Protein AF-A0A6J8EIK3-F1 (afdb_monomer_lite)

Foldseek 3Di:
DPPPQDPVNVVVVLVVVQLVQLVVQDADPPDDDDPVCLDPVNLVVRFRPSQLLVLLLVQPVVCVVVVHDPPPPDDPSSVVSSLVRQLVSCVSPVGDHSQQLVVLVVCCVVPVDLVVQVVCVVVSRHDHPVVNVVNVVRVVVVQVVCDDPPDHDDPPADDVVRVWADKDKDKDWDWDQDCDPVRPSIDTDMDMDIDTDHPPPDDPVPPPPPVPPPDPPD

Radius of gyration: 23.9 Å; chains: 1; bounding box: 69×40×71 Å

Sequence (218 aa):
MYNEQTDDQLLYSVASIIRRDIDKVRFFKEHYPTSTEVSFENSLQSMPDSLVKLLSWITDEKAFSTCTVPSNVKTERVRKSLALTECIVATSRSILTPFHLGLAIQVYHEFGSKRLIEILNAHGFCVTYTEFRRYLTSVANHEISRISGDRYIAGGIRPISEGGRLIQEGSDNIDINAETIDGKNTFHSLARAVFQTKSAGVYDYGSERIKELRDPWL

pLDDT: mean 82.41, std 16.55, range [31.89, 97.75]

Secondary structure (DSSP, 8-state):
------HHHHHHHHHHHHHHHHTT----SSSPPPTTTTSHHHHHHHS-HHHHHHHHHHH-HHHHHHT----STT-HHHHHHHHHHHHHHHHHHT---HHHHHHHHHHHHHH--HHHHHHHHHTTSS--HHHHHHHHHHHHHHHHHT-BTTB---TT---GGGT---EEEEEEEEEEE---TTS--EEEEEEEEEEEPPPTT---TT-GGGGG---TT-

Organism: Mytilus coruscus (NCBI:txid42192)

Structure (mmCIF, N/CA/C/O backbone):
data_AF-A0A6J8EIK3-F1
#
_entry.id   AF-A0A6J8EIK3-F1
#
loop_
_atom_site.group_PDB
_atom_site.id
_atom_site.type_symbol
_atom_site.label_atom_id
_atom_site.label_alt_id
_atom_site.label_comp_id
_atom_site.label_asym_id
_atom_site.label_entity_id
_atom_site.label_seq_id
_atom_site.pdbx_PDB_ins_code
_atom_site.Cartn_x
_atom_site.Cartn_y
_atom_site.Cartn_z
_atom_site.occupancy
_atom_site.B_iso_or_equiv
_atom_site.auth_seq_id
_atom_site.auth_comp_id
_atom_site.auth_asym_id
_atom_site.auth_atom_id
_atom_site.pdbx_PDB_model_num
ATOM 1 N N . MET A 1 1 ? -34.318 3.559 37.719 1.00 40.09 1 MET A N 1
ATOM 2 C CA . MET A 1 1 ? -33.000 2.895 37.735 1.00 40.09 1 MET A CA 1
ATOM 3 C C . MET A 1 1 ? -32.353 3.156 36.389 1.00 40.09 1 MET A C 1
ATOM 5 O O . MET A 1 1 ? -32.821 2.609 35.400 1.00 40.09 1 MET A O 1
ATOM 9 N N . TYR A 1 2 ? -31.382 4.066 36.328 1.00 46.62 2 TYR A N 1
ATOM 10 C CA . TYR A 1 2 ? -30.523 4.186 35.151 1.00 46.62 2 TYR A CA 1
ATOM 11 C C . TYR A 1 2 ? -29.571 2.990 35.191 1.00 46.62 2 TYR A C 1
ATOM 13 O O . TYR A 1 2 ? -28.892 2.802 36.196 1.00 46.62 2 TYR A O 1
ATOM 21 N N . ASN A 1 3 ? -29.587 2.144 34.160 1.00 58.38 3 ASN A N 1
ATOM 22 C CA . ASN A 1 3 ? -28.550 1.130 33.997 1.00 58.38 3 ASN A CA 1
ATOM 23 C C . ASN A 1 3 ? -27.249 1.890 33.732 1.00 58.38 3 ASN A C 1
ATOM 25 O O . ASN A 1 3 ? -27.121 2.509 32.676 1.00 58.38 3 ASN A O 1
ATOM 29 N N . GLU A 1 4 ? -26.327 1.893 34.696 1.00 69.62 4 GLU A N 1
ATOM 30 C CA . GLU A 1 4 ? -24.945 2.284 34.433 1.00 69.62 4 GLU A CA 1
ATOM 31 C C . GLU A 1 4 ? -24.424 1.376 33.323 1.00 69.62 4 GLU A C 1
ATOM 33 O O . GLU A 1 4 ? -24.369 0.153 33.459 1.00 69.62 4 GLU A O 1
ATOM 38 N N . GLN A 1 5 ? -24.148 1.984 32.174 1.00 73.88 5 GLN A N 1
ATOM 39 C CA . GLN A 1 5 ? -23.589 1.281 31.037 1.00 73.88 5 GLN A CA 1
ATOM 40 C C . GLN A 1 5 ? -22.173 0.864 31.430 1.00 73.88 5 GLN A C 1
ATOM 42 O O . GLN A 1 5 ? -21.364 1.717 31.789 1.00 73.88 5 GLN A O 1
ATOM 47 N N . THR A 1 6 ? -21.888 -0.436 31.420 1.00 89.25 6 THR A N 1
ATOM 48 C CA . THR A 1 6 ? -20.549 -0.912 31.779 1.00 89.25 6 THR A CA 1
ATOM 49 C C . THR A 1 6 ? -19.544 -0.481 30.712 1.00 89.25 6 THR A C 1
ATOM 51 O O . THR A 1 6 ? -19.899 -0.355 29.535 1.00 89.25 6 THR A O 1
ATOM 54 N N . ASP A 1 7 ? -18.280 -0.294 31.092 1.00 90.44 7 ASP A N 1
ATOM 55 C CA . ASP A 1 7 ? -17.212 0.059 30.145 1.00 90.44 7 ASP A CA 1
ATOM 56 C C . ASP A 1 7 ? -17.160 -0.923 28.958 1.00 90.44 7 ASP A C 1
ATOM 58 O O . ASP A 1 7 ? -17.035 -0.511 27.805 1.00 90.44 7 ASP A O 1
ATOM 62 N N . ASP A 1 8 ? -17.395 -2.215 29.209 1.00 91.62 8 ASP A N 1
ATOM 63 C CA . ASP A 1 8 ? -17.485 -3.247 28.169 1.00 91.62 8 ASP A CA 1
ATOM 64 C C . ASP A 1 8 ? -18.637 -3.012 27.178 1.00 91.62 8 ASP A C 1
ATOM 66 O O . ASP A 1 8 ? -18.486 -3.229 25.973 1.00 91.62 8 ASP A O 1
ATOM 70 N N . GLN A 1 9 ? -19.796 -2.544 27.652 1.00 93.56 9 GLN A N 1
ATOM 71 C CA . GLN A 1 9 ? -20.935 -2.220 26.786 1.00 93.56 9 GLN A CA 1
ATOM 72 C C . GLN A 1 9 ? -20.648 -0.991 25.918 1.00 93.56 9 GLN A C 1
ATOM 74 O O . GLN A 1 9 ? -21.074 -0.944 24.757 1.00 93.56 9 GLN A O 1
ATOM 79 N N . LEU A 1 10 ? -19.913 -0.011 26.448 1.00 94.12 10 LEU A N 1
ATOM 80 C CA . LEU A 1 10 ? -19.455 1.150 25.685 1.00 94.12 10 LEU A CA 1
ATOM 81 C C . LEU A 1 10 ? -18.437 0.733 24.618 1.00 94.12 10 LEU A C 1
ATOM 83 O O . LEU A 1 10 ? -18.609 1.074 23.445 1.00 94.12 10 LEU A O 1
ATOM 87 N N . LEU A 1 11 ? -17.437 -0.072 24.986 1.00 93.50 11 LEU A N 1
ATOM 88 C CA . LEU A 1 11 ? -16.431 -0.594 24.058 1.00 93.50 11 LEU A CA 1
ATOM 89 C C . LEU A 1 11 ? -17.064 -1.422 22.937 1.00 93.50 11 LEU A C 1
ATOM 91 O O . LEU A 1 11 ? -16.753 -1.207 21.764 1.00 93.50 11 LEU A O 1
ATOM 95 N N . TYR A 1 12 ? -18.000 -2.314 23.266 1.00 95.12 12 TYR A N 1
ATOM 96 C CA . TYR A 1 12 ? -18.729 -3.092 22.266 1.00 95.12 12 TYR A CA 1
ATOM 97 C C . TYR A 1 12 ? -19.542 -2.195 21.322 1.00 95.12 12 TYR A C 1
ATOM 99 O O . TYR A 1 12 ? -19.546 -2.405 20.107 1.00 95.12 12 TYR A O 1
ATOM 107 N N . SER A 1 13 ? -20.186 -1.154 21.856 1.00 95.50 13 SER A N 1
ATOM 108 C CA . SER A 1 13 ? -20.948 -0.193 21.051 1.00 95.50 13 SER A CA 1
ATOM 109 C C . SER A 1 13 ? -20.043 0.545 20.061 1.00 95.50 13 SER A C 1
ATOM 111 O O . SER A 1 13 ? -20.359 0.600 18.870 1.00 95.50 13 SER A O 1
ATOM 113 N N . VAL A 1 14 ? -18.881 1.031 20.512 1.00 94.00 14 VAL A N 1
ATOM 114 C CA . VAL A 1 14 ? -17.872 1.673 19.650 1.00 94.00 14 VAL A CA 1
ATOM 115 C C . VAL A 1 14 ? -17.351 0.697 18.592 1.00 94.00 14 VAL A C 1
ATOM 117 O O . VAL A 1 14 ? -17.326 1.032 17.405 1.00 94.00 14 VAL A O 1
ATOM 120 N N . ALA A 1 15 ? -17.010 -0.533 18.986 1.00 95.50 15 ALA A N 1
ATOM 121 C CA . ALA A 1 15 ? -16.561 -1.572 18.064 1.00 95.50 15 ALA A CA 1
ATOM 122 C C . ALA A 1 15 ? -17.622 -1.894 16.998 1.00 95.50 15 ALA A C 1
ATOM 124 O O . ALA A 1 15 ? -17.277 -2.082 15.832 1.00 95.50 15 ALA A O 1
ATOM 125 N N . SER A 1 16 ? -18.911 -1.901 17.358 1.00 96.12 16 SER A N 1
ATOM 126 C CA . SER A 1 16 ? -20.009 -2.134 16.411 1.00 96.12 16 SER A CA 1
ATOM 127 C C . SER A 1 16 ? -20.117 -1.029 15.352 1.00 96.12 16 SER A C 1
ATOM 129 O O . SER A 1 16 ? -20.317 -1.323 14.170 1.00 96.12 16 SER A O 1
ATOM 131 N N . ILE A 1 17 ? -19.920 0.235 15.751 1.00 96.19 17 ILE A N 1
ATOM 132 C CA . ILE A 1 17 ? -19.929 1.390 14.845 1.00 96.19 17 ILE A CA 1
ATOM 133 C C . ILE A 1 17 ? -18.769 1.269 13.859 1.00 96.19 17 ILE A C 1
ATOM 135 O O . ILE A 1 17 ? -18.985 1.332 12.649 1.00 96.19 17 ILE A O 1
ATOM 139 N N . ILE A 1 18 ? -17.564 1.027 14.377 1.00 96.25 18 ILE A N 1
ATOM 140 C CA . ILE A 1 18 ? -16.351 0.892 13.569 1.00 96.25 18 ILE A CA 1
ATOM 141 C C . ILE A 1 18 ? -16.473 -0.284 12.606 1.00 96.25 18 ILE A C 1
ATOM 143 O O . ILE A 1 18 ? -16.211 -0.126 11.418 1.00 96.25 18 ILE A O 1
ATOM 147 N N . ARG A 1 19 ? -16.927 -1.450 13.078 1.00 95.62 19 ARG A N 1
ATOM 148 C CA . ARG A 1 19 ? -17.088 -2.642 12.237 1.00 95.62 19 ARG A CA 1
ATOM 149 C C . ARG A 1 19 ? -18.057 -2.395 11.083 1.00 95.62 19 ARG A C 1
ATOM 151 O O . ARG A 1 19 ? -17.747 -2.737 9.945 1.00 95.62 19 ARG A O 1
ATOM 158 N N . ARG A 1 20 ? -19.180 -1.724 11.352 1.00 95.81 20 ARG A N 1
ATOM 159 C CA . ARG A 1 20 ? -20.142 -1.330 10.316 1.00 95.81 20 ARG A CA 1
ATOM 160 C C . ARG A 1 20 ? -19.534 -0.381 9.284 1.00 95.81 20 ARG A C 1
ATOM 162 O O . ARG A 1 20 ? -19.913 -0.445 8.118 1.00 95.81 20 ARG A O 1
ATOM 169 N N . ASP A 1 21 ? -18.636 0.511 9.688 1.00 95.19 21 ASP A N 1
ATOM 170 C CA . ASP A 1 21 ? -17.974 1.420 8.751 1.00 95.19 21 ASP A CA 1
ATOM 171 C C . ASP A 1 21 ? -16.859 0.721 7.955 1.00 95.19 21 ASP A C 1
ATOM 173 O O . ASP A 1 21 ? -16.744 0.958 6.755 1.00 95.19 21 ASP A O 1
ATOM 177 N N . ILE A 1 22 ? -16.117 -0.213 8.564 1.00 95.31 22 ILE A N 1
ATOM 178 C CA . ILE A 1 22 ? -15.166 -1.097 7.865 1.00 95.31 22 ILE A CA 1
ATOM 179 C C . ILE A 1 22 ? -15.876 -1.900 6.765 1.00 95.31 22 ILE A C 1
ATOM 181 O O . ILE A 1 22 ? -15.355 -2.030 5.658 1.00 95.31 22 ILE A O 1
ATOM 185 N N . ASP A 1 23 ? -17.081 -2.408 7.029 1.00 92.75 23 ASP A N 1
ATOM 186 C CA . ASP A 1 23 ? -17.845 -3.188 6.048 1.00 92.75 23 ASP A CA 1
ATOM 187 C C . ASP A 1 23 ? -18.270 -2.378 4.811 1.00 92.75 23 ASP A C 1
ATOM 189 O O . ASP A 1 23 ? -18.544 -2.963 3.760 1.00 92.75 23 ASP A O 1
ATOM 193 N N . LYS A 1 24 ? -18.292 -1.042 4.908 1.00 91.69 24 LYS A N 1
ATOM 194 C CA . LYS A 1 24 ? -18.591 -0.140 3.784 1.00 91.69 24 LYS A CA 1
ATOM 195 C C . LYS A 1 24 ? -17.378 0.134 2.897 1.00 91.69 24 LYS A C 1
ATOM 197 O O . LYS A 1 24 ? -17.562 0.669 1.802 1.00 91.69 24 LYS A O 1
ATOM 202 N N . VAL A 1 25 ? -16.165 -0.205 3.343 1.00 90.81 25 VAL A N 1
ATOM 203 C CA . VAL A 1 25 ? -14.942 0.031 2.568 1.00 90.81 25 VAL A CA 1
ATOM 204 C C . VAL A 1 25 ? -14.999 -0.782 1.279 1.00 90.81 25 VAL A C 1
ATOM 206 O O . VAL A 1 25 ? -15.151 -2.008 1.287 1.00 90.81 25 VAL A O 1
ATOM 209 N N . ARG A 1 26 ? -14.882 -0.078 0.152 1.00 81.88 26 ARG A N 1
ATOM 210 C CA . ARG A 1 26 ? -14.816 -0.677 -1.180 1.00 81.88 26 ARG A CA 1
ATOM 211 C C . ARG A 1 26 ? -13.363 -0.898 -1.565 1.00 81.88 26 ARG A C 1
ATOM 213 O O . ARG A 1 26 ? -12.496 -0.111 -1.204 1.00 81.88 26 ARG A O 1
ATOM 220 N N . PHE A 1 27 ? -13.115 -1.960 -2.318 1.00 73.69 27 PHE A N 1
ATOM 221 C CA . PHE A 1 27 ? -11.788 -2.272 -2.826 1.00 73.69 27 PHE A CA 1
ATOM 222 C C . PHE A 1 27 ? -11.855 -2.684 -4.289 1.00 73.69 27 PHE A C 1
ATOM 224 O O . PHE A 1 27 ? -12.849 -3.261 -4.743 1.00 73.69 27 PHE A O 1
ATOM 231 N N . PHE A 1 28 ? -10.781 -2.385 -5.011 1.00 65.56 28 PHE A N 1
ATOM 232 C CA . PHE A 1 28 ? -10.628 -2.745 -6.410 1.00 65.56 28 PHE A CA 1
ATOM 233 C C . PHE A 1 28 ? -10.367 -4.250 -6.508 1.00 65.56 28 PHE A C 1
ATOM 235 O O . PHE A 1 28 ? -9.337 -4.747 -6.059 1.00 65.56 28 PHE A O 1
ATOM 242 N N . LYS A 1 29 ? -11.339 -4.995 -7.044 1.00 68.62 29 LYS A N 1
ATOM 243 C CA . LYS A 1 29 ? -11.186 -6.429 -7.349 1.00 68.62 29 LYS A CA 1
ATOM 244 C C . LYS A 1 29 ? -10.717 -6.681 -8.776 1.00 68.62 29 LYS A C 1
ATOM 246 O O . LYS A 1 29 ? -10.180 -7.744 -9.060 1.00 68.62 29 LYS A O 1
ATOM 251 N N . GLU A 1 30 ? -10.983 -5.732 -9.664 1.00 75.31 30 GLU A N 1
ATOM 252 C CA . GLU A 1 30 ? -10.882 -5.933 -11.110 1.00 75.31 30 GLU A CA 1
ATOM 253 C C . GLU A 1 30 ? -9.546 -5.451 -11.676 1.00 75.31 30 GLU A C 1
ATOM 255 O O . GLU A 1 30 ? -9.111 -5.928 -12.719 1.00 75.31 30 GLU A O 1
ATOM 260 N N . HIS A 1 31 ? -8.873 -4.537 -10.977 1.00 80.31 31 HIS A N 1
ATOM 261 C CA . HIS A 1 31 ? -7.595 -3.982 -11.396 1.00 80.31 31 HIS A CA 1
ATOM 262 C C . HIS A 1 31 ? -6.722 -3.628 -10.193 1.00 80.31 31 HIS A C 1
ATOM 264 O O . HIS A 1 31 ? -7.208 -3.373 -9.089 1.00 80.31 31 HIS A O 1
ATOM 270 N N . TYR A 1 32 ? -5.412 -3.597 -10.430 1.00 86.44 32 TYR A N 1
ATOM 271 C CA . TYR A 1 32 ? -4.467 -3.022 -9.485 1.00 86.44 32 TYR A CA 1
ATOM 272 C C . TYR A 1 32 ? -4.597 -1.493 -9.452 1.00 86.44 32 TYR A C 1
ATOM 274 O O . TYR A 1 32 ? -4.949 -0.893 -10.472 1.00 86.44 32 TYR A O 1
ATOM 282 N N . PRO A 1 33 ? -4.315 -0.855 -8.304 1.00 82.06 33 PRO A N 1
ATOM 283 C CA . PRO A 1 33 ? -4.378 0.591 -8.199 1.00 82.06 33 PRO A CA 1
ATOM 284 C C . PRO A 1 33 ? -3.209 1.242 -8.953 1.00 82.06 33 PRO A C 1
ATOM 286 O O . PRO A 1 33 ? -2.073 0.768 -8.927 1.00 82.06 33 PRO A O 1
ATOM 289 N N . THR A 1 34 ? -3.500 2.350 -9.617 1.00 80.69 34 THR A N 1
ATOM 290 C CA . THR A 1 34 ? -2.543 3.246 -10.273 1.00 80.69 34 THR A CA 1
ATOM 291 C C . THR A 1 34 ? -1.782 4.098 -9.255 1.00 80.69 34 THR A C 1
ATOM 293 O O . THR A 1 34 ? -2.183 4.226 -8.097 1.00 80.69 34 THR A O 1
ATOM 296 N N . SER A 1 35 ? -0.705 4.759 -9.694 1.00 75.31 35 SER A N 1
ATOM 297 C CA . SER A 1 35 ? 0.081 5.678 -8.852 1.00 75.31 35 SER A CA 1
ATOM 298 C C . SER A 1 35 ? -0.749 6.823 -8.254 1.00 75.31 35 SER A C 1
ATOM 300 O O . SER A 1 35 ? -0.462 7.284 -7.152 1.00 75.31 35 SER A O 1
ATOM 302 N N . THR A 1 36 ? -1.800 7.263 -8.947 1.00 76.12 36 THR A N 1
ATOM 303 C CA . THR A 1 36 ? -2.744 8.267 -8.447 1.00 76.12 36 THR A CA 1
ATOM 304 C C . THR A 1 36 ? -3.699 7.696 -7.403 1.00 76.12 36 THR A C 1
ATOM 306 O O . THR A 1 36 ? -3.987 8.358 -6.406 1.00 76.12 36 THR A O 1
ATOM 309 N N . GLU A 1 37 ? -4.169 6.461 -7.586 1.00 78.94 37 GLU A N 1
ATOM 310 C CA . GLU A 1 37 ? -5.105 5.799 -6.667 1.00 78.94 37 GLU A CA 1
ATOM 311 C C . GLU A 1 37 ? -4.451 5.425 -5.332 1.00 78.94 37 GLU A C 1
ATOM 313 O O . GLU A 1 37 ? -5.117 5.481 -4.304 1.00 78.94 37 GLU A O 1
ATOM 318 N N . VAL A 1 38 ? -3.144 5.140 -5.316 1.00 79.44 38 VAL A N 1
ATOM 319 C CA . VAL A 1 38 ? -2.378 4.856 -4.084 1.00 79.44 38 VAL A CA 1
ATOM 320 C C . VAL A 1 38 ? -1.888 6.108 -3.336 1.00 79.44 38 VAL A C 1
ATOM 322 O O . VAL A 1 38 ? -1.021 6.010 -2.467 1.00 79.44 38 VAL A O 1
ATOM 325 N N . SER A 1 39 ? -2.396 7.299 -3.667 1.00 83.56 39 SER A N 1
ATOM 326 C CA . SER A 1 39 ? -2.011 8.536 -2.975 1.00 83.56 39 SER A CA 1
ATOM 327 C C . SER A 1 39 ? -2.510 8.578 -1.526 1.00 83.56 39 SER A C 1
ATOM 329 O O . SER A 1 39 ? -3.513 7.961 -1.165 1.00 83.56 39 SER A O 1
ATOM 331 N N . PHE A 1 40 ? -1.818 9.353 -0.685 1.00 84.50 40 PHE A N 1
ATOM 332 C CA . PHE A 1 40 ? -2.186 9.536 0.722 1.00 84.50 40 PHE A CA 1
ATOM 333 C C . PHE A 1 40 ? -3.609 10.088 0.869 1.00 84.50 40 PHE A C 1
ATOM 335 O O . PHE A 1 40 ? -4.377 9.621 1.707 1.00 84.50 40 PHE A O 1
ATOM 342 N N . GLU A 1 41 ? -3.961 11.068 0.041 1.00 85.50 41 GLU A N 1
ATOM 343 C CA . GLU A 1 41 ? -5.266 11.717 0.034 1.00 85.50 41 GLU A CA 1
ATOM 344 C C . GLU A 1 41 ? -6.381 10.728 -0.337 1.00 85.50 41 GLU A C 1
ATOM 346 O O . GLU A 1 41 ? -7.403 10.681 0.349 1.00 85.50 41 GLU A O 1
ATOM 351 N N . ASN A 1 42 ? -6.161 9.883 -1.350 1.00 85.38 42 ASN A N 1
ATOM 352 C CA . ASN A 1 42 ? -7.131 8.862 -1.752 1.00 85.38 42 ASN A CA 1
ATOM 353 C C . ASN A 1 42 ? -7.270 7.749 -0.708 1.00 85.38 42 ASN A C 1
ATOM 355 O O . ASN A 1 42 ? -8.393 7.328 -0.422 1.00 85.38 42 ASN A O 1
ATOM 359 N N . SER A 1 43 ? -6.168 7.309 -0.090 1.00 87.62 43 SER A N 1
ATOM 360 C CA . SER A 1 43 ? -6.224 6.378 1.045 1.00 87.62 43 SER A CA 1
ATOM 361 C C . SER A 1 43 ? -7.046 6.957 2.193 1.00 87.62 43 SER A C 1
ATOM 363 O O . SER A 1 43 ? -7.936 6.285 2.710 1.00 87.62 43 SER A O 1
ATOM 365 N N . LEU A 1 44 ? -6.798 8.216 2.569 1.00 88.88 44 LEU A N 1
ATOM 366 C CA . LEU A 1 44 ? -7.510 8.863 3.669 1.00 88.88 44 LEU A CA 1
ATOM 367 C C . LEU A 1 44 ? -9.016 8.967 3.394 1.00 88.88 44 LEU A C 1
ATOM 369 O O . LEU A 1 44 ? -9.807 8.685 4.285 1.00 88.88 44 LEU A O 1
ATOM 373 N N . GLN A 1 45 ? -9.407 9.316 2.165 1.00 88.50 45 GLN A N 1
ATOM 374 C CA . GLN A 1 45 ? -10.816 9.393 1.756 1.00 88.50 45 GLN A CA 1
ATOM 375 C C . GLN A 1 45 ? -11.506 8.025 1.669 1.00 88.50 45 GLN A C 1
ATOM 377 O O . GLN A 1 45 ? -12.722 7.936 1.826 1.00 88.50 45 GLN A O 1
ATOM 382 N N . SER A 1 46 ? -10.748 6.963 1.390 1.00 87.94 46 SER A N 1
ATOM 383 C CA . SER A 1 46 ? -11.292 5.611 1.204 1.00 87.94 46 SER A CA 1
ATOM 384 C C . SER A 1 46 ? -11.458 4.841 2.516 1.00 87.94 46 SER A C 1
ATOM 386 O O . SER A 1 46 ? -12.201 3.857 2.563 1.00 87.94 46 SER A O 1
ATOM 388 N N . MET A 1 47 ? -10.753 5.251 3.572 1.00 91.56 47 MET A N 1
ATOM 389 C CA . MET A 1 47 ? -10.768 4.577 4.867 1.00 91.56 47 MET A CA 1
ATOM 390 C C . MET A 1 47 ? -11.885 5.097 5.790 1.00 91.56 47 MET A C 1
ATOM 392 O O . MET A 1 47 ? -12.317 6.239 5.661 1.00 91.56 47 MET A O 1
ATOM 396 N N . PRO A 1 48 ? -12.362 4.290 6.760 1.00 93.50 48 PRO A N 1
ATOM 397 C CA . PRO A 1 48 ? -13.396 4.724 7.694 1.00 93.50 48 PRO A CA 1
ATOM 398 C C . PRO A 1 48 ? -12.929 5.873 8.597 1.00 93.50 48 PRO A C 1
ATOM 400 O O . PRO A 1 48 ? -12.080 5.677 9.469 1.00 93.50 48 PRO A O 1
ATOM 403 N N . ASP A 1 49 ? -13.557 7.044 8.467 1.00 90.62 49 ASP A N 1
ATOM 404 C CA . ASP A 1 49 ? -13.288 8.219 9.310 1.00 90.62 49 ASP A CA 1
ATOM 405 C C . ASP A 1 49 ? -13.335 7.906 10.809 1.00 90.62 49 ASP A C 1
ATOM 407 O O . ASP A 1 49 ? -12.539 8.433 11.585 1.00 90.62 49 ASP A O 1
ATOM 411 N N . SER A 1 50 ? -14.284 7.064 11.232 1.00 92.69 50 SER A N 1
ATOM 412 C CA . SER A 1 50 ? -14.456 6.657 12.630 1.00 92.69 50 SER A CA 1
ATOM 413 C C . SER A 1 50 ? -13.232 5.910 13.165 1.00 92.69 50 SER A C 1
ATOM 415 O O . SER A 1 50 ? -12.804 6.162 14.292 1.00 92.69 50 SER A O 1
ATOM 417 N N . LEU A 1 51 ? -12.621 5.052 12.345 1.00 94.19 51 LEU A N 1
ATOM 418 C CA . LEU A 1 51 ? -11.418 4.306 12.705 1.00 94.19 51 LEU A CA 1
ATOM 419 C C . LEU A 1 51 ? -10.166 5.190 12.670 1.00 94.19 51 LEU A C 1
ATOM 421 O O . LEU A 1 51 ? -9.359 5.131 13.597 1.00 94.19 51 LEU A O 1
ATOM 425 N N . VAL A 1 52 ? -10.038 6.061 11.663 1.00 91.81 52 VAL A N 1
ATOM 426 C CA . VAL A 1 52 ? -8.936 7.037 11.593 1.00 91.81 52 VAL A CA 1
ATOM 427 C C . VAL A 1 52 ? -8.963 7.967 12.810 1.00 91.81 52 VAL A C 1
ATOM 429 O O . VAL A 1 52 ? -7.918 8.220 13.416 1.00 91.81 52 VAL A O 1
ATOM 432 N N . LYS A 1 53 ? -10.153 8.445 13.202 1.00 90.19 53 LYS A N 1
ATOM 433 C CA . LYS A 1 53 ? -10.375 9.244 14.419 1.00 90.19 53 LYS A CA 1
ATOM 434 C C . LYS A 1 53 ? -9.951 8.486 15.662 1.00 90.19 53 LYS A C 1
ATOM 436 O O . LYS A 1 53 ? -9.113 8.993 16.399 1.00 90.19 53 LYS A O 1
ATOM 441 N N . LEU A 1 54 ? -10.467 7.270 15.856 1.00 93.25 54 LEU A N 1
ATOM 442 C CA . LEU A 1 54 ? -10.129 6.455 17.019 1.00 93.25 54 LEU A CA 1
ATOM 443 C C . LEU A 1 54 ? -8.614 6.246 17.137 1.00 93.25 54 LEU A C 1
ATOM 445 O O . LEU A 1 54 ? -8.043 6.489 18.194 1.00 93.25 54 LEU A O 1
ATOM 449 N N . LEU A 1 55 ? -7.948 5.832 16.058 1.00 93.50 55 LEU A N 1
ATOM 450 C CA . LEU A 1 55 ? -6.505 5.588 16.081 1.00 93.50 55 LEU A CA 1
ATOM 451 C C . LEU A 1 55 ? -5.701 6.871 16.290 1.00 93.50 55 LEU A C 1
ATOM 453 O O . LEU A 1 55 ? -4.683 6.843 16.977 1.00 93.50 55 LEU A O 1
ATOM 457 N N . SER A 1 56 ? -6.172 8.003 15.768 1.00 90.06 56 SER A N 1
ATOM 458 C CA . SER A 1 56 ? -5.563 9.307 16.050 1.00 90.06 56 SER A CA 1
ATOM 459 C C . SER A 1 56 ? -5.728 9.701 17.515 1.00 90.06 56 SER A C 1
ATOM 461 O O . SER A 1 56 ? -4.781 10.180 18.120 1.00 90.06 56 SER A O 1
ATOM 463 N N . TRP A 1 57 ? -6.890 9.450 18.113 1.00 90.25 57 TRP A N 1
ATOM 464 C CA . TRP A 1 57 ? -7.144 9.695 19.531 1.00 90.25 57 TRP A CA 1
ATOM 465 C C . TRP A 1 57 ? -6.330 8.779 20.451 1.00 90.25 57 TRP A C 1
ATOM 467 O O . TRP A 1 57 ? -5.852 9.227 21.484 1.00 90.25 57 TRP A O 1
ATOM 477 N N . ILE A 1 58 ? -6.110 7.521 20.065 1.00 90.94 58 ILE A N 1
ATOM 478 C CA . ILE A 1 58 ? -5.272 6.585 20.831 1.00 90.94 58 ILE A CA 1
ATOM 479 C C . ILE A 1 58 ? -3.784 6.965 20.759 1.00 90.94 58 ILE A C 1
ATOM 481 O O . ILE A 1 58 ? -3.052 6.775 21.727 1.00 90.94 58 ILE A O 1
ATOM 485 N N . THR A 1 59 ? -3.316 7.477 19.617 1.00 89.00 59 THR A N 1
ATOM 486 C CA . THR A 1 59 ? -1.879 7.703 19.362 1.00 89.00 59 THR A CA 1
ATOM 487 C C . THR A 1 59 ? -1.426 9.157 19.511 1.00 89.00 59 THR A C 1
ATOM 489 O O . THR A 1 59 ? -0.222 9.424 19.484 1.00 89.00 59 THR A O 1
ATOM 492 N N . ASP A 1 60 ? -2.353 10.103 19.684 1.00 85.50 60 ASP A N 1
ATOM 493 C CA . ASP A 1 60 ? -2.067 11.528 19.844 1.00 85.50 60 ASP A CA 1
ATOM 494 C C . ASP A 1 60 ? -2.947 12.169 20.935 1.00 85.50 60 ASP A C 1
ATOM 496 O O . ASP A 1 60 ? -4.128 12.456 20.735 1.00 85.50 60 ASP A O 1
ATOM 500 N N . GLU A 1 61 ? -2.331 12.479 22.079 1.00 85.38 61 GLU A N 1
ATOM 501 C CA . GLU A 1 61 ? -2.969 13.143 23.225 1.00 85.38 61 GLU A CA 1
ATOM 502 C C . GLU A 1 61 ? -3.615 14.492 22.863 1.00 85.38 61 GLU A C 1
ATOM 504 O O . GLU A 1 61 ? -4.678 14.857 23.376 1.00 85.38 61 GLU A O 1
ATOM 509 N N . LYS A 1 62 ? -3.014 15.247 21.936 1.00 84.00 62 LYS A N 1
ATOM 510 C CA . LYS A 1 62 ? -3.570 16.529 21.492 1.00 84.00 62 LYS A CA 1
ATOM 511 C C . LYS A 1 62 ? -4.828 16.315 20.652 1.00 84.00 62 LYS A C 1
ATOM 513 O O . LYS A 1 62 ? -5.791 17.073 20.778 1.00 84.00 62 LYS A O 1
ATOM 518 N N . ALA A 1 63 ? -4.833 15.289 19.803 1.00 83.50 63 ALA A N 1
ATOM 519 C CA . ALA A 1 63 ? -6.014 14.923 19.027 1.00 83.50 63 ALA A CA 1
ATOM 520 C C . ALA A 1 63 ? -7.145 14.440 19.948 1.00 83.50 63 ALA A C 1
ATOM 522 O O . ALA A 1 63 ? -8.295 14.834 19.758 1.00 83.50 63 ALA A O 1
ATOM 523 N N . PHE A 1 64 ? -6.811 13.646 20.972 1.00 87.31 64 PHE A 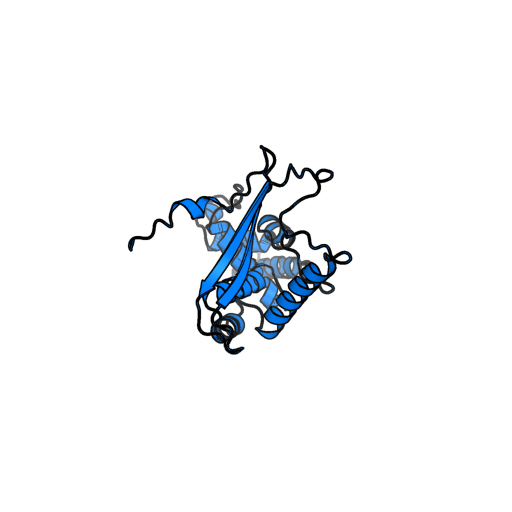N 1
ATOM 524 C CA . PHE A 1 64 ? -7.758 13.171 21.982 1.00 87.31 64 PHE A CA 1
ATOM 525 C C . PHE A 1 64 ? -8.398 14.321 22.767 1.00 87.31 64 PHE A C 1
ATOM 527 O O . PHE A 1 64 ? -9.617 14.455 22.778 1.00 87.31 64 PHE A O 1
ATOM 534 N N . SER A 1 65 ? -7.585 15.198 23.362 1.00 85.12 65 SER A N 1
ATOM 535 C CA . SER A 1 65 ? -8.063 16.299 24.217 1.00 85.12 65 SER A CA 1
ATOM 536 C C . SER A 1 65 ? -8.908 17.339 23.478 1.00 85.12 65 SER A C 1
ATOM 538 O O . SER A 1 65 ? -9.808 17.938 24.061 1.00 85.12 65 SER A O 1
ATOM 540 N N . THR A 1 66 ? -8.638 17.556 22.191 1.00 83.62 66 THR A N 1
ATOM 541 C CA . THR A 1 66 ? -9.391 18.506 21.359 1.00 83.62 66 THR A CA 1
ATOM 542 C C . THR A 1 66 ? -10.572 17.865 20.631 1.00 83.62 66 THR A C 1
ATOM 544 O O . THR A 1 66 ? -11.339 18.579 19.988 1.00 83.62 66 THR A O 1
ATOM 547 N N . CYS A 1 67 ? -10.720 16.535 20.691 1.00 79.19 67 CYS A N 1
ATOM 548 C CA . CYS A 1 67 ? -11.657 15.762 19.870 1.00 79.19 67 CYS A CA 1
ATOM 549 C C . CYS A 1 67 ? -11.555 16.089 18.366 1.00 79.19 67 CYS A C 1
ATOM 551 O O . CYS A 1 67 ? -12.531 15.956 17.623 1.00 79.19 67 CYS A O 1
ATOM 553 N N . THR A 1 68 ? -10.379 16.516 17.897 1.00 74.38 68 THR A N 1
ATOM 554 C CA . THR A 1 68 ? -10.146 16.852 16.488 1.00 74.38 68 THR A CA 1
ATOM 555 C C . THR A 1 68 ? -9.303 15.788 15.802 1.00 74.38 68 THR A C 1
ATOM 557 O O . THR A 1 68 ? -8.466 15.129 16.416 1.00 74.38 68 THR A O 1
ATOM 560 N N . VAL A 1 69 ? -9.518 15.618 14.498 1.00 66.44 69 VAL A N 1
ATOM 561 C CA . VAL A 1 69 ? -8.513 15.005 13.622 1.00 66.44 69 VAL A CA 1
ATOM 562 C C . VAL A 1 69 ? -7.605 16.140 13.164 1.00 66.44 69 VAL A C 1
ATOM 564 O O . VAL A 1 69 ? -8.138 17.207 12.846 1.00 66.44 69 VAL A O 1
ATOM 567 N N . PRO A 1 70 ? -6.273 15.967 13.107 1.00 57.94 70 PRO A N 1
ATOM 568 C CA . PRO A 1 70 ? -5.394 17.000 12.578 1.00 57.94 70 PRO A CA 1
ATOM 569 C C . PRO A 1 70 ? -5.841 17.385 11.159 1.00 57.94 70 PRO A C 1
ATOM 571 O O . PRO A 1 70 ? -5.657 16.630 10.209 1.00 57.94 70 PRO A O 1
ATOM 574 N N . SER A 1 71 ? -6.464 18.557 11.026 1.00 55.12 71 SER A N 1
ATOM 575 C CA . SER A 1 71 ? -7.039 19.070 9.776 1.00 55.12 71 SER A CA 1
ATOM 576 C C . SER A 1 71 ? -5.974 19.543 8.784 1.00 55.12 71 SER A C 1
ATOM 578 O O . SER A 1 71 ? -6.264 19.727 7.604 1.00 55.12 71 SER A O 1
ATOM 580 N N . ASN A 1 72 ? -4.721 19.673 9.234 1.00 52.78 72 ASN A N 1
ATOM 581 C CA . ASN A 1 72 ? -3.581 19.963 8.375 1.00 52.78 72 ASN A CA 1
ATOM 582 C C . ASN A 1 72 ? -2.943 18.665 7.860 1.00 52.78 72 ASN A C 1
ATOM 584 O O . ASN A 1 72 ? -2.123 18.007 8.504 1.00 52.78 72 ASN A O 1
ATOM 588 N N . VAL A 1 73 ? -3.403 18.333 6.659 1.00 54.91 73 VAL A N 1
ATOM 589 C CA . VAL A 1 73 ? -2.976 17.312 5.702 1.00 54.91 73 VAL A CA 1
ATOM 590 C C . VAL A 1 73 ? -1.442 17.137 5.715 1.00 54.91 73 VAL A C 1
ATOM 592 O O . VAL A 1 73 ? -0.713 18.073 5.402 1.00 54.91 73 VAL A O 1
ATOM 595 N N . LYS A 1 74 ? -0.968 15.916 6.038 1.00 59.72 74 LYS A N 1
ATOM 596 C CA . LYS A 1 74 ? 0.437 15.411 6.010 1.00 59.72 74 LYS A CA 1
ATOM 597 C C . LYS A 1 74 ? 1.281 15.472 7.293 1.00 59.72 74 LYS A C 1
ATOM 599 O O . LYS A 1 74 ? 2.501 15.343 7.196 1.00 59.72 74 LYS A O 1
ATOM 604 N N . THR A 1 75 ? 0.710 15.552 8.493 1.00 72.12 75 THR A N 1
ATOM 605 C CA . THR A 1 75 ? 1.529 15.257 9.686 1.00 72.12 75 THR A CA 1
ATOM 606 C C . THR A 1 75 ? 1.913 13.769 9.731 1.00 72.12 75 THR A C 1
ATOM 608 O O . THR A 1 75 ? 1.130 12.890 9.360 1.00 72.12 75 THR A O 1
ATOM 611 N N . GLU A 1 76 ? 3.132 13.470 10.186 1.00 79.19 76 GLU A N 1
ATOM 612 C CA . GLU A 1 76 ? 3.643 12.097 10.350 1.00 79.19 76 GLU A CA 1
ATOM 613 C C . GLU A 1 76 ? 2.685 11.225 11.182 1.00 79.19 76 GLU A C 1
ATOM 615 O O . GLU A 1 76 ? 2.495 10.042 10.903 1.00 79.19 76 GLU A O 1
ATOM 620 N N . ARG A 1 77 ? 2.021 11.836 12.168 1.00 82.00 77 ARG A N 1
ATOM 621 C CA . ARG A 1 77 ? 1.051 11.173 13.045 1.00 82.00 77 ARG A CA 1
ATOM 622 C C . ARG A 1 77 ? -0.177 10.678 12.285 1.00 82.00 77 ARG A C 1
ATOM 624 O O . ARG A 1 77 ? -0.517 9.509 12.409 1.00 82.00 77 ARG A O 1
ATOM 631 N N . VAL A 1 78 ? -0.780 11.509 11.429 1.00 82.94 78 VAL A N 1
ATOM 632 C CA . VAL A 1 78 ? -1.937 11.086 10.616 1.00 82.94 78 VAL A CA 1
ATOM 633 C C . VAL A 1 78 ? -1.547 9.965 9.655 1.00 82.94 78 VAL A C 1
ATOM 635 O O . VAL A 1 78 ? -2.314 9.024 9.480 1.00 82.94 78 VAL A O 1
ATOM 638 N N . ARG A 1 79 ? -0.334 10.004 9.082 1.00 86.06 79 ARG A N 1
ATOM 639 C CA . ARG A 1 79 ? 0.177 8.903 8.245 1.00 86.06 79 ARG A CA 1
ATOM 640 C C . ARG A 1 79 ? 0.261 7.586 9.015 1.00 86.06 79 ARG A C 1
ATOM 642 O O . ARG A 1 79 ? -0.156 6.561 8.486 1.00 86.06 79 ARG A O 1
ATOM 649 N N . LYS A 1 80 ? 0.753 7.610 10.258 1.00 88.81 80 LYS A N 1
ATOM 650 C CA . LYS A 1 80 ? 0.814 6.419 11.121 1.00 88.81 80 LYS A CA 1
ATOM 651 C C . LYS A 1 80 ? -0.583 5.909 11.487 1.00 88.81 80 LYS A C 1
ATOM 653 O O . LYS A 1 80 ? -0.834 4.716 11.345 1.00 88.81 80 LYS A O 1
ATOM 658 N N . SER A 1 81 ? -1.506 6.792 11.873 1.00 91.00 81 SER A N 1
ATOM 659 C CA . SER A 1 81 ? -2.901 6.416 12.155 1.00 91.00 81 SER A CA 1
ATOM 660 C C . SER A 1 81 ? -3.598 5.817 10.934 1.00 91.00 81 SER A C 1
ATOM 662 O O . SER A 1 81 ? -4.327 4.834 11.057 1.00 91.00 81 SER A O 1
ATOM 664 N N . LEU A 1 82 ? -3.353 6.373 9.744 1.00 91.75 82 LEU A N 1
ATOM 665 C CA . LEU A 1 82 ? -3.891 5.855 8.489 1.00 91.75 82 LEU A CA 1
ATOM 666 C C . LEU A 1 82 ? -3.300 4.484 8.142 1.00 91.75 82 LEU A C 1
ATOM 668 O O . LEU A 1 82 ? -4.052 3.578 7.805 1.00 91.75 82 LEU A O 1
ATOM 672 N N . ALA A 1 83 ? -1.989 4.291 8.304 1.00 92.56 83 ALA A N 1
ATOM 673 C CA . ALA A 1 83 ? -1.358 2.985 8.112 1.00 92.56 83 ALA A CA 1
ATOM 674 C C . ALA A 1 83 ? -1.962 1.917 9.042 1.00 92.56 83 ALA A C 1
ATOM 676 O O . ALA A 1 83 ? -2.331 0.838 8.591 1.00 92.56 83 ALA A O 1
ATOM 677 N N . LEU A 1 84 ? -2.148 2.237 10.328 1.00 94.12 84 LEU A N 1
ATOM 678 C CA . LEU A 1 84 ? -2.815 1.345 11.283 1.00 94.12 84 LEU A CA 1
ATOM 679 C C . LEU A 1 84 ? -4.277 1.067 10.898 1.00 94.12 84 LEU A C 1
ATOM 681 O O . LEU A 1 84 ? -4.741 -0.067 11.015 1.00 94.12 84 LEU A O 1
ATOM 685 N N . THR A 1 85 ? -4.987 2.085 10.406 1.00 94.69 85 THR A N 1
ATOM 686 C CA . THR A 1 85 ? -6.362 1.950 9.901 1.00 94.69 85 THR A CA 1
ATOM 687 C C . THR A 1 85 ? -6.404 0.943 8.758 1.00 94.69 85 THR A C 1
ATOM 689 O O . THR A 1 85 ? -7.195 0.001 8.787 1.00 94.69 85 THR A O 1
ATOM 692 N N . GLU A 1 86 ? -5.513 1.103 7.783 1.00 93.94 86 GLU A N 1
ATOM 693 C CA . GLU A 1 86 ? -5.392 0.205 6.644 1.00 93.94 86 GLU A CA 1
ATOM 694 C C . GLU A 1 86 ? -5.053 -1.232 7.069 1.00 93.94 86 GLU A C 1
ATOM 696 O O . GLU A 1 86 ? -5.668 -2.161 6.552 1.00 93.94 86 GLU A O 1
ATOM 701 N N . CYS A 1 87 ? -4.164 -1.441 8.049 1.00 94.25 87 CYS A N 1
ATOM 702 C CA . CYS A 1 87 ? -3.862 -2.767 8.618 1.00 94.25 87 CYS A CA 1
ATOM 703 C C . CYS A 1 87 ? -5.096 -3.447 9.231 1.00 94.25 87 CYS A C 1
ATOM 705 O O . CYS A 1 87 ? -5.361 -4.626 8.973 1.00 94.25 87 CYS A O 1
ATOM 707 N N . ILE A 1 88 ? -5.882 -2.711 10.024 1.00 94.50 88 ILE A N 1
ATOM 708 C CA . ILE A 1 88 ? -7.100 -3.243 10.653 1.00 94.50 88 ILE A CA 1
ATOM 709 C C . ILE A 1 88 ? -8.140 -3.597 9.587 1.00 94.50 88 ILE A C 1
ATOM 711 O O . ILE A 1 88 ? -8.740 -4.675 9.643 1.00 94.50 88 ILE A O 1
ATOM 715 N N . VAL A 1 89 ? -8.342 -2.722 8.600 1.00 93.94 89 VAL A N 1
ATOM 716 C CA . VAL A 1 89 ? -9.282 -2.963 7.498 1.00 93.94 89 VAL A CA 1
ATOM 717 C C . VAL A 1 89 ? -8.832 -4.163 6.659 1.00 93.94 89 VAL A C 1
ATOM 719 O O . VAL A 1 89 ? -9.646 -5.050 6.395 1.00 93.94 89 VAL A O 1
ATOM 722 N N . ALA A 1 90 ? -7.550 -4.236 6.288 1.00 90.69 90 ALA A N 1
ATOM 723 C CA . ALA A 1 90 ? -6.975 -5.344 5.526 1.00 90.69 90 ALA A CA 1
ATOM 724 C C . ALA A 1 90 ? -7.174 -6.681 6.242 1.00 90.69 90 ALA A C 1
ATOM 726 O O . ALA A 1 90 ? -7.641 -7.640 5.633 1.00 90.69 90 ALA A O 1
ATOM 727 N N . THR A 1 91 ? -6.911 -6.725 7.548 1.00 89.50 91 THR A N 1
ATOM 728 C CA . THR A 1 91 ? -7.103 -7.929 8.369 1.00 89.50 91 THR A CA 1
ATOM 729 C C . THR A 1 91 ? -8.581 -8.310 8.472 1.00 89.50 91 THR A C 1
ATOM 731 O O . THR A 1 91 ? -8.933 -9.481 8.353 1.00 89.50 91 THR A O 1
ATOM 734 N N . SER A 1 92 ? -9.466 -7.325 8.645 1.00 90.56 92 SER A N 1
ATOM 735 C CA . SER A 1 92 ? -10.904 -7.556 8.844 1.00 90.56 92 SER A CA 1
ATOM 736 C C . SER A 1 92 ? -11.632 -7.988 7.571 1.00 90.56 92 SER A C 1
ATOM 738 O O . SER A 1 92 ? -12.620 -8.716 7.638 1.00 90.56 92 SER A O 1
ATOM 740 N N . ARG A 1 93 ? -11.184 -7.504 6.408 1.00 89.12 93 ARG A N 1
ATOM 741 C CA . ARG A 1 93 ? -11.868 -7.686 5.118 1.00 89.12 93 ARG A CA 1
ATOM 742 C C . ARG A 1 93 ? -11.077 -8.546 4.129 1.00 89.12 93 ARG A C 1
ATOM 744 O O . ARG A 1 93 ? -11.588 -8.824 3.047 1.00 89.12 93 ARG A O 1
ATOM 751 N N . SER A 1 94 ? -9.854 -8.945 4.486 1.00 84.69 94 SER A N 1
ATOM 752 C CA . SER A 1 94 ? -8.892 -9.616 3.601 1.00 84.69 94 SER A CA 1
ATOM 753 C C . SER A 1 94 ? -8.679 -8.851 2.289 1.00 84.69 94 SER A C 1
ATOM 755 O O . SER A 1 94 ? -8.682 -9.438 1.208 1.00 84.69 94 SER A O 1
ATOM 757 N N . ILE A 1 95 ? -8.535 -7.525 2.388 1.00 85.50 95 ILE A N 1
ATOM 758 C CA . ILE A 1 95 ? -8.348 -6.637 1.233 1.00 85.50 95 ILE A CA 1
ATOM 759 C C . ILE A 1 95 ? -6.906 -6.158 1.119 1.00 85.50 95 ILE A C 1
ATOM 761 O O . ILE A 1 95 ? -6.201 -6.004 2.115 1.00 85.50 95 ILE A O 1
ATOM 765 N N . LEU A 1 96 ? -6.498 -5.866 -0.113 1.00 83.75 96 LEU A N 1
ATOM 766 C CA . LEU A 1 96 ? -5.249 -5.180 -0.400 1.00 83.75 96 LEU A CA 1
ATOM 767 C C . LEU A 1 96 ? -5.462 -3.675 -0.240 1.00 83.75 96 LEU A C 1
ATOM 769 O O . LEU A 1 96 ? -6.390 -3.113 -0.821 1.00 83.75 96 LEU A O 1
ATOM 773 N N . THR A 1 97 ? -4.595 -3.026 0.532 1.00 88.75 97 THR A N 1
ATOM 774 C CA . THR A 1 97 ? -4.623 -1.571 0.710 1.00 88.75 97 THR A CA 1
ATOM 775 C C . THR A 1 97 ? -3.338 -0.932 0.171 1.00 88.75 97 THR A C 1
ATOM 777 O O . THR A 1 97 ? -2.311 -1.623 0.066 1.00 88.75 97 THR A O 1
ATOM 780 N N . PRO A 1 98 ? -3.360 0.374 -0.156 1.00 88.06 98 PRO A N 1
ATOM 781 C CA . PRO A 1 98 ? -2.181 1.094 -0.633 1.00 88.06 98 PRO A CA 1
ATOM 782 C C . PRO A 1 98 ? -0.956 0.966 0.280 1.00 88.06 98 PRO A C 1
ATOM 784 O O . PRO A 1 98 ? 0.150 0.795 -0.227 1.00 88.06 98 PRO A O 1
ATOM 787 N N . PHE A 1 99 ? -1.130 0.958 1.604 1.00 91.88 99 PHE A N 1
ATOM 788 C CA . PHE A 1 99 ? -0.056 0.757 2.579 1.00 91.88 99 PHE A CA 1
ATOM 789 C C . PHE A 1 99 ? 0.669 -0.580 2.385 1.00 91.88 99 PHE A C 1
ATOM 791 O O . PHE A 1 99 ? 1.890 -0.598 2.249 1.00 91.88 99 PHE A O 1
ATOM 798 N N . HIS A 1 100 ? -0.061 -1.697 2.325 1.00 92.00 100 HIS A N 1
ATOM 799 C CA . HIS A 1 100 ? 0.548 -3.032 2.246 1.00 92.00 100 HIS A CA 1
ATOM 800 C C . HIS A 1 100 ? 1.296 -3.240 0.929 1.00 92.00 100 HIS A C 1
ATOM 802 O O . HIS A 1 100 ? 2.359 -3.868 0.901 1.00 92.00 100 HIS A O 1
ATOM 808 N N . LEU A 1 101 ? 0.732 -2.720 -0.165 1.00 91.06 101 LEU A N 1
ATOM 809 C CA . LEU A 1 101 ? 1.346 -2.780 -1.484 1.00 91.06 101 LEU A CA 1
ATOM 810 C C . LEU A 1 101 ? 2.558 -1.846 -1.574 1.00 91.06 101 LEU A C 1
ATOM 812 O O . LEU A 1 101 ? 3.626 -2.265 -2.016 1.00 91.06 101 LEU A O 1
ATOM 816 N N . GLY A 1 102 ? 2.412 -0.606 -1.105 1.00 90.88 102 GLY A N 1
ATOM 817 C CA . GLY A 1 102 ? 3.477 0.390 -1.064 1.00 90.88 102 GLY A CA 1
ATOM 818 C C . GLY A 1 102 ? 4.666 -0.071 -0.228 1.00 90.88 102 GLY A C 1
ATOM 819 O O . GLY A 1 102 ? 5.806 0.042 -0.676 1.00 90.88 102 GLY A O 1
ATOM 820 N N . LEU A 1 103 ? 4.413 -0.680 0.935 1.00 93.25 103 LEU A N 1
ATOM 821 C CA . LEU A 1 103 ? 5.466 -1.240 1.777 1.00 93.25 103 LEU A CA 1
ATOM 822 C C . LEU A 1 103 ? 6.208 -2.383 1.071 1.00 93.25 103 LEU A C 1
ATOM 824 O O . LEU A 1 103 ? 7.433 -2.437 1.142 1.00 93.25 103 LEU A O 1
ATOM 828 N N . ALA A 1 104 ? 5.502 -3.260 0.346 1.00 94.25 104 ALA A N 1
ATOM 829 C CA . ALA A 1 104 ? 6.139 -4.325 -0.435 1.00 94.25 104 ALA A CA 1
ATOM 830 C C . ALA A 1 104 ? 7.069 -3.763 -1.514 1.00 94.25 104 ALA A C 1
ATOM 832 O O . ALA A 1 104 ? 8.209 -4.209 -1.643 1.00 94.25 104 ALA A O 1
ATOM 833 N N . ILE A 1 105 ? 6.586 -2.763 -2.259 1.00 93.06 105 ILE A N 1
ATOM 834 C CA . ILE A 1 105 ? 7.357 -2.080 -3.303 1.00 93.06 105 ILE A CA 1
ATOM 835 C C . ILE A 1 105 ? 8.596 -1.432 -2.698 1.00 93.06 105 ILE A C 1
ATOM 837 O O . ILE A 1 105 ? 9.693 -1.644 -3.204 1.00 93.06 105 ILE A O 1
ATOM 841 N N . GLN A 1 106 ? 8.438 -0.693 -1.601 1.00 93.44 106 GLN A N 1
ATOM 842 C CA . GLN A 1 106 ? 9.540 0.007 -0.953 1.00 93.44 106 GLN A CA 1
ATOM 843 C C . GLN A 1 106 ? 10.600 -0.966 -0.425 1.00 93.44 106 GLN A C 1
ATOM 845 O O . GLN A 1 106 ? 11.782 -0.787 -0.699 1.00 93.44 106 GLN A O 1
ATOM 850 N N . VAL A 1 107 ? 10.190 -2.025 0.277 1.00 95.56 107 VAL A N 1
ATOM 851 C CA . VAL A 1 107 ? 11.111 -3.043 0.807 1.00 95.56 107 VAL A CA 1
ATOM 852 C C . VAL A 1 107 ? 11.835 -3.776 -0.321 1.00 95.56 107 VAL A C 1
ATOM 854 O O . VAL A 1 107 ? 13.035 -4.031 -0.217 1.00 95.56 107 VAL A O 1
ATOM 857 N N . TYR A 1 108 ? 11.138 -4.110 -1.410 1.00 96.12 108 TYR A N 1
ATOM 858 C CA . TYR A 1 108 ? 11.776 -4.756 -2.553 1.00 96.12 108 TYR A CA 1
ATOM 859 C C . TYR A 1 108 ? 12.744 -3.825 -3.279 1.00 96.12 108 TYR A C 1
ATOM 861 O O . TYR A 1 108 ? 13.812 -4.266 -3.684 1.00 96.12 108 TYR A O 1
ATOM 869 N N . HIS A 1 109 ? 12.378 -2.558 -3.454 1.00 93.00 109 HIS A N 1
ATOM 870 C CA . HIS A 1 109 ? 13.222 -1.579 -4.128 1.00 93.00 109 HIS A CA 1
ATOM 871 C C . HIS A 1 109 ? 14.501 -1.297 -3.333 1.00 93.00 109 HIS A C 1
ATOM 873 O O . HIS A 1 109 ? 15.573 -1.209 -3.918 1.00 93.00 109 HIS A O 1
ATOM 879 N N . GLU A 1 110 ? 14.394 -1.195 -2.007 1.00 96.06 110 GLU A N 1
ATOM 880 C CA . GLU A 1 110 ? 15.532 -0.906 -1.133 1.00 96.06 110 GLU A CA 1
ATOM 881 C C . GLU A 1 110 ? 16.456 -2.121 -0.948 1.00 96.06 110 GLU A C 1
ATOM 883 O O . GLU A 1 110 ? 17.675 -1.985 -0.955 1.00 96.06 110 GLU A O 1
ATOM 888 N N . PHE A 1 111 ? 15.890 -3.323 -0.786 1.00 95.56 111 PHE A N 1
ATOM 889 C CA . PHE A 1 111 ? 16.659 -4.498 -0.350 1.00 95.56 111 PHE A CA 1
ATOM 890 C C . PHE A 1 111 ? 16.659 -5.675 -1.332 1.00 95.56 111 PHE A C 1
ATOM 892 O O . PHE A 1 111 ? 17.381 -6.646 -1.114 1.00 95.56 111 PHE A O 1
ATOM 899 N N . GLY A 1 112 ? 15.796 -5.681 -2.352 1.00 93.69 112 GLY A N 1
ATOM 900 C CA . GLY A 1 112 ? 15.642 -6.808 -3.284 1.00 93.69 112 GLY A CA 1
ATOM 901 C C . GLY A 1 112 ? 15.198 -8.127 -2.633 1.00 93.69 112 GLY A C 1
ATOM 902 O O . GLY A 1 112 ? 15.340 -9.194 -3.231 1.00 93.69 112 GLY A O 1
ATOM 903 N N . SER A 1 113 ? 14.683 -8.098 -1.396 1.00 96.25 113 SER A N 1
ATOM 904 C CA . SER A 1 113 ? 14.522 -9.301 -0.568 1.00 96.25 113 SER A CA 1
ATOM 905 C C . SER A 1 113 ? 13.087 -9.822 -0.521 1.00 96.25 113 SER A C 1
ATOM 907 O O . SER A 1 113 ? 12.216 -9.266 0.151 1.00 96.25 113 SER A O 1
ATOM 909 N N . LYS A 1 114 ? 12.862 -10.984 -1.150 1.00 97.00 114 LYS A N 1
ATOM 910 C CA . LYS A 1 114 ? 11.624 -11.767 -0.998 1.00 97.00 114 LYS A CA 1
ATOM 911 C C . LYS A 1 114 ? 11.342 -12.117 0.471 1.00 97.00 114 LYS A C 1
ATOM 913 O O . LYS A 1 114 ? 10.204 -12.008 0.919 1.00 97.00 114 LYS A O 1
ATOM 918 N N . ARG A 1 115 ? 12.377 -12.503 1.226 1.00 97.69 115 ARG A N 1
ATOM 919 C CA . ARG A 1 115 ? 12.242 -12.943 2.624 1.00 97.69 115 ARG A CA 1
ATOM 920 C C . ARG A 1 115 ? 11.694 -11.838 3.527 1.00 97.69 115 ARG A C 1
ATOM 922 O O . ARG A 1 115 ? 10.877 -12.125 4.393 1.00 97.69 115 ARG A O 1
ATOM 929 N N . LEU A 1 116 ? 12.128 -10.590 3.336 1.00 97.44 116 LEU A N 1
ATOM 930 C CA . LEU A 1 116 ? 11.620 -9.465 4.128 1.00 97.44 116 LEU A CA 1
ATOM 931 C C . LEU A 1 116 ? 10.124 -9.235 3.885 1.00 97.44 116 LEU A C 1
ATOM 933 O O . LEU A 1 116 ? 9.378 -9.044 4.841 1.00 97.44 116 LEU A O 1
ATOM 937 N N . ILE A 1 117 ? 9.679 -9.331 2.629 1.00 97.50 117 ILE A N 1
ATOM 938 C CA . ILE A 1 117 ? 8.254 -9.239 2.278 1.00 97.50 117 ILE A CA 1
ATOM 939 C C . ILE A 1 117 ? 7.455 -10.349 2.963 1.00 97.50 117 ILE A C 1
ATOM 941 O O . ILE A 1 117 ? 6.421 -10.073 3.560 1.00 97.50 117 ILE A O 1
ATOM 945 N N . GLU A 1 118 ? 7.939 -11.592 2.928 1.00 97.31 118 GLU A N 1
ATOM 946 C CA . GLU A 1 118 ? 7.254 -12.725 3.566 1.00 97.31 118 GLU A CA 1
ATOM 947 C C . GLU A 1 118 ? 7.164 -12.575 5.092 1.00 97.31 118 GLU A C 1
ATOM 949 O O . GLU A 1 118 ? 6.111 -12.842 5.668 1.00 97.31 118 GLU A O 1
ATOM 954 N N . ILE A 1 119 ? 8.221 -12.081 5.748 1.00 97.75 119 ILE A N 1
ATOM 955 C CA . ILE A 1 119 ? 8.204 -11.800 7.193 1.00 97.75 119 ILE A CA 1
ATOM 956 C C . ILE A 1 119 ? 7.155 -10.733 7.525 1.00 97.75 119 ILE A C 1
ATOM 958 O O . ILE A 1 119 ? 6.348 -10.927 8.434 1.00 97.75 119 ILE A O 1
ATOM 962 N N . LEU A 1 120 ? 7.136 -9.620 6.788 1.00 95.81 120 LEU A N 1
ATOM 963 C CA . LEU A 1 120 ? 6.181 -8.534 7.026 1.00 95.81 120 LEU A CA 1
ATOM 964 C C . LEU A 1 120 ? 4.743 -8.950 6.697 1.00 95.81 120 LEU A C 1
ATOM 966 O O . LEU A 1 120 ? 3.813 -8.555 7.398 1.00 95.81 120 LEU A O 1
ATOM 970 N N . ASN A 1 121 ? 4.553 -9.776 5.668 1.00 94.69 121 ASN A N 1
ATOM 971 C CA . ASN A 1 121 ? 3.255 -10.350 5.333 1.00 94.69 121 ASN A CA 1
ATOM 972 C C . ASN A 1 121 ? 2.737 -11.263 6.450 1.00 94.69 121 ASN A C 1
ATOM 974 O O . ASN A 1 121 ? 1.573 -11.147 6.821 1.00 94.69 121 ASN A O 1
ATOM 978 N N . ALA A 1 122 ? 3.598 -12.094 7.046 1.00 94.12 122 ALA A N 1
ATOM 979 C CA . ALA A 1 122 ? 3.223 -12.947 8.175 1.00 94.12 122 ALA A CA 1
ATOM 980 C C . ALA A 1 122 ? 2.755 -12.151 9.409 1.00 94.12 122 ALA A C 1
ATOM 982 O O . ALA A 1 122 ? 1.976 -12.662 10.208 1.00 94.12 122 ALA A O 1
ATOM 983 N N . HIS A 1 123 ? 3.193 -10.896 9.546 1.00 92.88 123 HIS A N 1
ATOM 984 C CA . HIS A 1 123 ? 2.764 -9.982 10.612 1.00 92.88 123 HIS A CA 1
ATOM 985 C C . HIS A 1 123 ? 1.591 -9.077 10.197 1.00 92.88 123 HIS A C 1
ATOM 987 O O . HIS A 1 123 ? 1.189 -8.208 10.965 1.00 92.88 123 HIS A O 1
ATOM 993 N N . GLY A 1 124 ? 1.045 -9.256 8.990 1.00 90.75 124 GLY A N 1
ATOM 994 C CA . GLY A 1 124 ? -0.089 -8.479 8.494 1.00 90.75 124 GLY A CA 1
ATOM 995 C C . GLY A 1 124 ? 0.253 -7.057 8.046 1.00 90.75 124 GLY A C 1
ATOM 996 O O . GLY A 1 124 ? -0.651 -6.244 7.943 1.00 90.75 124 GLY A O 1
ATOM 997 N N . PHE A 1 125 ? 1.524 -6.739 7.775 1.00 91.50 125 PHE A N 1
ATOM 998 C CA . PHE A 1 125 ? 1.945 -5.396 7.337 1.00 91.50 125 PHE A CA 1
ATOM 999 C C . PHE A 1 125 ? 2.180 -5.278 5.831 1.00 91.50 125 PHE A C 1
ATOM 1001 O O . PHE A 1 125 ? 2.312 -4.178 5.303 1.00 91.50 125 PHE A O 1
ATOM 1008 N N . CYS A 1 126 ? 2.265 -6.402 5.123 1.00 93.25 126 CYS A N 1
ATOM 1009 C CA . CYS A 1 126 ? 2.648 -6.429 3.717 1.00 93.25 126 CYS A CA 1
ATOM 1010 C C . CYS A 1 126 ? 1.785 -7.407 2.918 1.00 93.25 126 CYS A C 1
ATOM 1012 O O . CYS A 1 126 ? 1.197 -8.334 3.480 1.00 93.25 126 CYS A O 1
ATOM 1014 N N . VAL A 1 127 ? 1.721 -7.221 1.600 1.00 93.31 127 VAL A N 1
ATOM 1015 C CA . VAL A 1 127 ? 1.116 -8.207 0.694 1.00 93.31 127 VAL A CA 1
ATOM 1016 C C . VAL A 1 127 ? 2.013 -9.438 0.545 1.00 93.31 127 VAL A C 1
ATOM 1018 O O . VAL A 1 127 ? 3.206 -9.401 0.842 1.00 93.31 127 VAL A O 1
ATOM 1021 N N . THR A 1 128 ? 1.453 -10.545 0.052 1.00 93.88 128 THR A N 1
ATOM 1022 C CA . THR A 1 128 ? 2.269 -11.723 -0.273 1.00 93.88 128 THR A CA 1
ATOM 1023 C C . THR A 1 128 ? 3.259 -11.395 -1.394 1.00 93.88 128 THR A C 1
ATOM 1025 O O . THR A 1 128 ? 2.977 -10.570 -2.267 1.00 93.88 128 THR A O 1
ATOM 1028 N N . TYR A 1 129 ? 4.404 -12.085 -1.430 1.00 95.88 129 TYR A N 1
ATOM 1029 C CA . TYR A 1 129 ? 5.374 -11.895 -2.514 1.00 95.88 129 TYR A CA 1
ATOM 1030 C C . TYR A 1 129 ? 4.774 -12.195 -3.896 1.00 95.88 129 TYR A C 1
ATOM 1032 O O . TYR A 1 129 ? 5.064 -11.503 -4.869 1.00 95.88 129 TYR A O 1
ATOM 1040 N N . THR A 1 130 ? 3.899 -13.199 -3.987 1.00 95.50 130 THR A N 1
ATOM 1041 C CA . THR A 1 130 ? 3.176 -13.525 -5.222 1.00 95.50 130 THR A CA 1
ATOM 1042 C C . THR A 1 130 ? 2.304 -12.362 -5.685 1.00 95.50 130 THR A C 1
ATOM 1044 O O . THR A 1 130 ? 2.320 -12.017 -6.864 1.00 95.50 130 THR A O 1
ATOM 1047 N N . GLU A 1 131 ? 1.574 -11.734 -4.766 1.00 93.06 131 GLU A N 1
ATOM 1048 C CA . GLU A 1 131 ? 0.701 -10.605 -5.082 1.00 93.06 131 GLU A CA 1
ATOM 1049 C C . GLU A 1 131 ? 1.501 -9.366 -5.497 1.00 93.06 131 GLU A C 1
ATOM 1051 O O . GLU A 1 131 ? 1.191 -8.726 -6.498 1.00 93.06 131 GLU A O 1
ATOM 1056 N N . PHE A 1 132 ? 2.612 -9.099 -4.811 1.00 94.25 132 PHE A N 1
ATOM 1057 C CA . PHE A 1 132 ? 3.575 -8.079 -5.219 1.00 94.25 132 PHE A CA 1
ATOM 1058 C C . PHE A 1 132 ? 4.111 -8.315 -6.644 1.00 94.25 132 PHE A C 1
ATOM 1060 O O . PHE A 1 132 ? 4.161 -7.392 -7.457 1.00 94.25 132 PHE A O 1
ATOM 1067 N N . ARG A 1 133 ? 4.474 -9.558 -6.987 1.00 95.12 133 ARG A N 1
ATOM 1068 C CA . ARG A 1 133 ? 4.941 -9.910 -8.338 1.00 95.12 133 ARG A CA 1
ATOM 1069 C C . ARG A 1 133 ? 3.864 -9.688 -9.393 1.00 95.12 133 ARG A C 1
ATOM 1071 O O . ARG A 1 133 ? 4.182 -9.165 -10.456 1.00 95.12 133 ARG A O 1
ATOM 1078 N N . ARG A 1 134 ? 2.610 -10.047 -9.103 1.00 93.19 134 ARG A N 1
ATOM 1079 C CA . ARG A 1 134 ? 1.477 -9.788 -10.004 1.00 93.19 134 ARG A CA 1
ATOM 1080 C C . ARG A 1 134 ? 1.272 -8.297 -10.235 1.00 93.19 134 ARG A C 1
ATOM 1082 O O . ARG A 1 134 ? 1.108 -7.897 -11.384 1.00 93.19 134 ARG A O 1
ATOM 1089 N N . TYR A 1 135 ? 1.364 -7.487 -9.181 1.00 91.75 135 TYR A N 1
ATOM 1090 C CA . TYR A 1 135 ? 1.325 -6.035 -9.308 1.00 91.75 135 TYR A CA 1
ATOM 1091 C C . TYR A 1 135 ? 2.444 -5.514 -10.222 1.00 91.75 135 TYR A C 1
ATOM 1093 O O . TYR A 1 135 ? 2.157 -4.806 -11.183 1.00 91.75 135 TYR A O 1
ATOM 1101 N N . LEU A 1 136 ? 3.705 -5.910 -9.998 1.00 91.69 136 LEU A N 1
ATOM 1102 C CA . LEU A 1 136 ? 4.818 -5.489 -10.861 1.00 91.69 136 LEU A CA 1
ATOM 1103 C C . LEU A 1 136 ? 4.616 -5.902 -12.322 1.00 91.69 136 LEU A C 1
ATOM 1105 O O . LEU A 1 136 ? 4.876 -5.113 -13.227 1.00 91.69 136 LEU A O 1
ATOM 1109 N N . THR A 1 137 ? 4.129 -7.121 -12.564 1.00 91.69 137 THR A N 1
ATOM 1110 C CA . THR A 1 137 ? 3.786 -7.580 -13.913 1.00 91.69 137 THR A CA 1
ATOM 1111 C C . THR A 1 137 ? 2.658 -6.747 -14.516 1.00 91.69 137 THR A C 1
ATOM 1113 O O . THR A 1 137 ? 2.736 -6.393 -15.687 1.00 91.69 137 THR A O 1
ATOM 1116 N N . SER A 1 138 ? 1.640 -6.379 -13.735 1.00 90.19 138 SER A N 1
ATOM 1117 C CA . SER A 1 138 ? 0.565 -5.493 -14.192 1.00 90.19 138 SER A CA 1
ATOM 1118 C C . SER A 1 138 ? 1.090 -4.113 -14.580 1.00 90.19 138 SER A C 1
ATOM 1120 O O . SER A 1 138 ? 0.695 -3.588 -15.617 1.00 90.19 138 SER A O 1
ATOM 1122 N N . VAL A 1 139 ? 1.995 -3.538 -13.785 1.00 87.69 139 VAL A N 1
ATOM 1123 C CA . VAL A 1 139 ? 2.640 -2.254 -14.096 1.00 87.69 139 VAL A CA 1
ATOM 1124 C C . VAL A 1 139 ? 3.488 -2.369 -15.364 1.00 87.69 139 VAL A C 1
ATOM 1126 O O . VAL A 1 139 ? 3.371 -1.533 -16.253 1.00 87.69 139 VAL A O 1
ATOM 1129 N N . ALA A 1 140 ? 4.282 -3.432 -15.505 1.00 87.75 140 ALA A N 1
ATOM 1130 C CA . ALA A 1 140 ? 5.078 -3.665 -16.709 1.00 87.75 140 ALA A CA 1
ATOM 1131 C C . ALA A 1 140 ? 4.199 -3.825 -17.961 1.00 87.75 140 ALA A C 1
ATOM 1133 O O . ALA A 1 140 ? 4.474 -3.216 -18.991 1.00 87.75 140 ALA A O 1
ATOM 1134 N N . ASN A 1 141 ? 3.107 -4.586 -17.863 1.00 88.19 141 ASN A N 1
ATOM 1135 C CA . ASN A 1 141 ? 2.141 -4.742 -18.950 1.00 88.19 141 ASN A CA 1
ATOM 1136 C C . ASN A 1 141 ? 1.462 -3.414 -19.302 1.00 88.19 141 ASN A C 1
ATOM 1138 O O . ASN A 1 141 ? 1.235 -3.144 -20.480 1.00 88.19 141 ASN A O 1
ATOM 1142 N N . HIS A 1 142 ? 1.168 -2.575 -18.306 1.00 84.56 142 HIS A N 1
ATOM 1143 C CA . HIS A 1 142 ? 0.648 -1.234 -18.541 1.00 84.56 142 HIS A CA 1
ATOM 1144 C C . HIS A 1 142 ? 1.650 -0.381 -19.330 1.00 84.56 142 HIS A C 1
ATOM 1146 O O . HIS A 1 142 ? 1.274 0.212 -20.337 1.00 84.56 142 HIS A O 1
ATOM 1152 N N . GLU A 1 143 ? 2.932 -0.384 -18.963 1.00 81.94 143 GLU A N 1
ATOM 1153 C CA . GLU A 1 143 ? 3.962 0.344 -19.717 1.00 81.94 143 GLU A CA 1
ATOM 1154 C C . GLU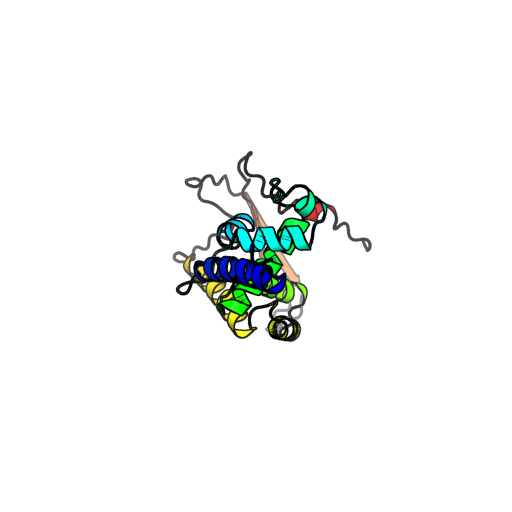 A 1 143 ? 4.157 -0.199 -21.139 1.00 81.94 143 GLU A C 1
ATOM 1156 O O . GLU A 1 143 ? 4.270 0.580 -22.084 1.00 81.94 143 GLU A O 1
ATOM 1161 N N . ILE A 1 144 ? 4.105 -1.521 -21.329 1.00 84.69 144 ILE A N 1
ATOM 1162 C CA . ILE A 1 144 ? 4.140 -2.137 -22.665 1.00 84.69 144 ILE A CA 1
ATOM 1163 C C . ILE A 1 144 ? 2.921 -1.706 -23.488 1.00 84.69 144 ILE A C 1
ATOM 1165 O O . ILE A 1 144 ? 3.059 -1.399 -24.667 1.00 84.69 144 ILE A O 1
ATOM 1169 N N . SER A 1 145 ? 1.734 -1.616 -22.881 1.00 83.06 145 SER A N 1
ATOM 1170 C CA . SER A 1 145 ? 0.517 -1.180 -23.581 1.00 83.06 145 SER A CA 1
ATOM 1171 C C . SER A 1 145 ? 0.570 0.277 -24.057 1.00 83.06 145 SER A C 1
ATOM 1173 O O . SER A 1 145 ? -0.173 0.656 -24.960 1.00 83.06 145 SER A O 1
ATOM 1175 N N . ARG A 1 146 ? 1.466 1.095 -23.485 1.00 78.38 146 ARG A N 1
ATOM 1176 C CA . ARG A 1 146 ? 1.718 2.475 -23.928 1.00 78.38 146 ARG A CA 1
ATOM 1177 C C . ARG A 1 146 ? 2.602 2.546 -25.175 1.00 78.38 146 ARG A C 1
ATOM 1179 O O . ARG A 1 146 ? 2.759 3.629 -25.740 1.00 78.38 146 ARG A O 1
ATOM 1186 N N . ILE A 1 147 ? 3.181 1.426 -25.604 1.00 84.19 147 ILE A N 1
ATOM 1187 C CA . ILE A 1 147 ? 3.940 1.338 -26.848 1.00 84.19 147 ILE A CA 1
ATOM 1188 C C . ILE A 1 147 ? 2.952 1.346 -28.019 1.00 84.19 147 ILE A C 1
ATOM 1190 O O . ILE A 1 147 ? 2.093 0.475 -28.139 1.00 84.19 147 ILE A O 1
ATOM 1194 N N . SER A 1 148 ? 3.080 2.339 -28.897 1.00 78.31 148 SER A N 1
ATOM 1195 C CA . SER A 1 148 ? 2.249 2.485 -30.095 1.00 78.31 148 SER A CA 1
ATOM 1196 C C . SER A 1 148 ? 3.117 2.330 -31.343 1.00 78.31 148 SER A C 1
ATOM 1198 O O . SER A 1 148 ? 3.782 3.280 -31.765 1.00 78.31 148 SER A O 1
ATOM 1200 N N . GLY A 1 149 ? 3.106 1.138 -31.947 1.00 81.38 149 GLY A N 1
ATOM 1201 C CA . GLY A 1 149 ? 4.059 0.772 -33.004 1.00 81.38 149 GLY A CA 1
ATOM 1202 C C . GLY A 1 149 ? 5.476 0.685 -32.432 1.00 81.38 149 GLY A C 1
ATOM 1203 O O . GLY A 1 149 ? 5.667 0.085 -31.383 1.00 81.38 149 GLY A O 1
ATOM 1204 N N . ASP A 1 150 ? 6.445 1.358 -33.055 1.00 80.12 150 ASP A N 1
ATOM 1205 C CA . ASP A 1 150 ? 7.838 1.417 -32.567 1.00 80.12 150 ASP A CA 1
ATOM 1206 C C . ASP A 1 150 ? 8.100 2.597 -31.608 1.00 80.12 150 ASP A C 1
ATOM 1208 O O . ASP A 1 150 ? 9.241 3.004 -31.384 1.00 80.12 150 ASP A O 1
ATOM 1212 N N . ARG A 1 151 ? 7.041 3.223 -31.077 1.00 77.88 151 ARG A N 1
ATOM 1213 C CA . ARG A 1 151 ? 7.142 4.444 -30.266 1.00 77.88 151 ARG A CA 1
ATOM 1214 C C . ARG A 1 151 ? 6.774 4.164 -28.819 1.00 77.88 151 ARG A C 1
ATOM 1216 O O . ARG A 1 151 ? 5.659 3.738 -28.530 1.00 77.88 151 ARG A O 1
ATOM 1223 N N . TYR A 1 152 ? 7.688 4.501 -27.917 1.00 79.81 152 TYR A N 1
ATOM 1224 C CA . TYR A 1 152 ? 7.477 4.499 -26.473 1.00 79.81 152 TYR A CA 1
ATOM 1225 C C . TYR A 1 152 ? 7.690 5.912 -25.926 1.00 79.81 152 TYR A C 1
ATOM 1227 O O . TYR A 1 152 ? 8.719 6.538 -26.187 1.00 79.81 152 TYR A O 1
ATOM 1235 N N . ILE A 1 153 ? 6.719 6.416 -25.165 1.00 75.19 153 ILE A N 1
ATOM 1236 C CA . ILE A 1 153 ? 6.839 7.682 -24.438 1.00 75.19 153 ILE A CA 1
ATOM 1237 C C . ILE A 1 153 ? 7.014 7.340 -22.964 1.00 75.19 153 ILE A C 1
ATOM 1239 O O . ILE A 1 153 ? 6.088 6.831 -22.332 1.00 75.19 153 ILE A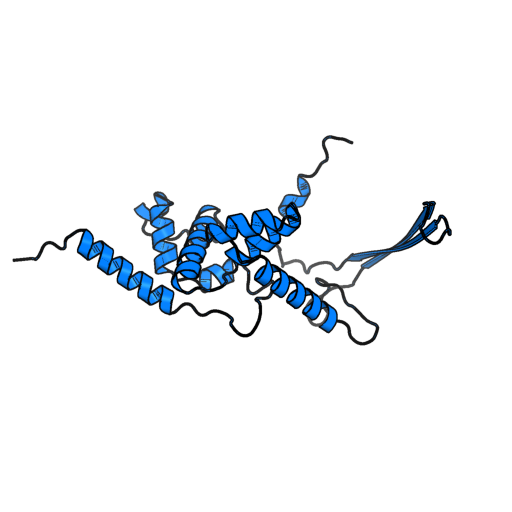 O 1
ATOM 1243 N N . ALA A 1 154 ? 8.189 7.642 -22.413 1.00 73.50 154 ALA A N 1
ATOM 1244 C CA . ALA A 1 154 ? 8.491 7.384 -21.011 1.00 73.50 154 ALA A CA 1
ATOM 1245 C C . ALA A 1 154 ? 7.433 7.992 -20.071 1.00 73.50 154 ALA A C 1
ATOM 1247 O O . ALA A 1 154 ? 6.868 9.060 -20.334 1.00 73.50 154 ALA A O 1
ATOM 1248 N N . GLY A 1 155 ? 7.145 7.297 -18.967 1.00 71.94 155 GLY A N 1
ATOM 1249 C CA . GLY A 1 155 ? 6.300 7.827 -17.895 1.00 71.94 155 GLY A CA 1
ATOM 1250 C C . GLY A 1 155 ? 6.805 9.182 -17.388 1.00 71.94 155 GLY A C 1
ATOM 1251 O O . GLY A 1 155 ? 8.006 9.408 -17.277 1.00 71.94 155 GLY A O 1
ATOM 1252 N N . GLY A 1 156 ? 5.879 10.101 -17.109 1.00 75.12 156 GLY A N 1
ATOM 1253 C CA . GLY A 1 156 ? 6.190 11.456 -16.637 1.00 75.12 156 GLY A CA 1
ATOM 1254 C C . GLY A 1 156 ? 6.291 12.521 -17.733 1.00 75.12 156 GLY A C 1
ATOM 1255 O O . GLY A 1 156 ? 6.166 13.703 -17.419 1.00 75.12 156 GLY A O 1
ATOM 1256 N N . ILE A 1 157 ? 6.420 12.127 -19.004 1.00 81.94 157 ILE A N 1
ATOM 1257 C CA . ILE A 1 157 ? 6.291 13.037 -20.146 1.00 81.94 157 ILE A CA 1
ATOM 1258 C C . ILE A 1 157 ? 4.814 13.169 -20.517 1.00 81.94 157 ILE A C 1
ATOM 1260 O O . ILE A 1 157 ? 4.141 12.175 -20.791 1.00 81.94 157 ILE A O 1
ATOM 1264 N N . ARG A 1 158 ? 4.305 14.401 -20.527 1.00 81.56 158 ARG A N 1
ATOM 1265 C CA . ARG A 1 158 ? 2.911 14.711 -20.852 1.00 81.56 158 ARG A CA 1
ATOM 1266 C C . ARG A 1 158 ? 2.776 15.304 -22.253 1.00 81.56 158 ARG A C 1
ATOM 1268 O O . ARG A 1 158 ? 3.612 16.122 -22.647 1.00 81.56 158 ARG A O 1
ATOM 1275 N N . PRO A 1 159 ? 1.714 14.965 -22.995 1.00 80.94 159 PRO A N 1
ATOM 1276 C CA . PRO A 1 159 ? 1.346 15.686 -24.206 1.00 80.94 159 PRO A CA 1
ATOM 1277 C C . PRO A 1 159 ? 1.148 17.181 -23.932 1.00 80.94 159 PRO A C 1
ATOM 1279 O O . PRO A 1 159 ? 0.667 17.567 -22.866 1.00 80.94 159 PRO A O 1
ATOM 1282 N N . ILE A 1 160 ? 1.447 18.037 -24.914 1.00 82.81 160 ILE A N 1
ATOM 1283 C CA . ILE A 1 160 ? 1.181 19.486 -24.812 1.00 82.81 160 ILE A CA 1
ATOM 1284 C C . ILE A 1 160 ? -0.315 19.751 -24.573 1.00 82.81 160 ILE A C 1
ATOM 1286 O O . ILE A 1 160 ? -0.667 20.625 -23.783 1.00 82.81 160 ILE A O 1
ATOM 1290 N N . SER A 1 161 ? -1.192 18.945 -25.182 1.00 82.88 161 SER A N 1
ATOM 1291 C CA . SER A 1 161 ? -2.646 18.988 -24.971 1.00 82.88 161 SER A CA 1
ATOM 1292 C C . SER A 1 161 ? -3.073 18.718 -23.524 1.00 82.88 161 SER A C 1
ATOM 1294 O O . SER A 1 161 ? -4.149 19.142 -23.122 1.00 82.88 161 SER A O 1
ATOM 1296 N N . GLU A 1 162 ? -2.231 18.055 -22.730 1.00 80.56 162 GLU A N 1
ATOM 1297 C CA . GLU A 1 162 ? -2.470 17.721 -21.319 1.00 80.56 162 GLU A CA 1
ATOM 1298 C C . GLU A 1 162 ? -1.624 18.588 -20.367 1.00 80.56 162 GLU A C 1
ATOM 1300 O O . GLU A 1 162 ? -1.358 18.221 -19.218 1.00 80.56 162 GLU A O 1
ATOM 1305 N N . GLY A 1 163 ? -1.160 19.746 -20.848 1.00 80.75 163 GLY A N 1
ATOM 1306 C CA . GLY A 1 163 ? -0.355 20.686 -20.068 1.00 80.75 163 GLY A CA 1
ATOM 1307 C C . GLY A 1 163 ? 1.138 20.353 -20.012 1.00 80.75 163 GLY A C 1
ATOM 1308 O O . GLY A 1 163 ? 1.864 20.944 -19.205 1.00 80.75 163 GLY A O 1
ATOM 1309 N N . GLY A 1 164 ? 1.603 19.428 -20.856 1.00 83.94 164 GLY A N 1
ATOM 1310 C CA . GLY A 1 164 ? 3.020 19.193 -21.109 1.00 83.94 164 GLY A CA 1
ATOM 1311 C C . GLY A 1 164 ? 3.705 20.384 -21.784 1.00 83.94 164 GLY A C 1
ATOM 1312 O O . GLY A 1 164 ? 3.072 21.252 -22.388 1.00 83.94 164 GLY A O 1
ATOM 1313 N N . ARG A 1 165 ? 5.030 20.438 -21.672 1.00 85.88 165 ARG A N 1
ATOM 1314 C CA . ARG A 1 165 ? 5.882 21.487 -22.252 1.00 85.88 165 ARG A CA 1
ATOM 1315 C C . ARG A 1 165 ? 6.837 20.904 -23.286 1.00 85.88 165 ARG A C 1
ATOM 1317 O O . ARG A 1 165 ? 6.808 19.706 -23.566 1.00 85.88 165 ARG A O 1
ATOM 1324 N N . LEU A 1 166 ? 7.674 21.762 -23.863 1.00 88.50 166 LEU A N 1
ATOM 1325 C CA . LEU A 1 166 ? 8.741 21.321 -24.752 1.00 88.50 166 LEU A CA 1
ATOM 1326 C C . LEU A 1 166 ? 9.608 20.273 -24.039 1.00 88.50 166 LEU A C 1
ATOM 1328 O O . LEU A 1 166 ? 9.991 20.457 -22.882 1.00 88.50 166 LEU A O 1
ATOM 1332 N N . ILE A 1 167 ? 9.879 19.179 -24.743 1.00 88.44 167 ILE A N 1
ATOM 1333 C CA . ILE A 1 167 ? 10.776 18.122 -24.289 1.00 88.44 167 ILE A CA 1
ATOM 1334 C C . ILE A 1 167 ? 12.193 18.519 -24.701 1.00 88.44 167 ILE A C 1
ATOM 1336 O O . ILE A 1 167 ? 12.421 18.908 -25.845 1.00 88.44 167 ILE A O 1
ATOM 1340 N N . GLN A 1 168 ? 13.127 18.432 -23.764 1.00 89.50 168 GLN A N 1
ATOM 1341 C CA . GLN A 1 168 ? 14.556 18.572 -24.006 1.00 89.50 168 GLN A CA 1
ATOM 1342 C C . GLN A 1 168 ? 15.214 17.208 -23.843 1.00 89.50 168 GLN A C 1
ATOM 1344 O O . GLN A 1 168 ? 14.844 16.433 -22.961 1.00 89.50 168 GLN A O 1
ATOM 1349 N N . GLU A 1 169 ? 16.188 16.919 -24.694 1.00 90.44 169 GLU A N 1
ATOM 1350 C CA . GLU A 1 169 ? 16.894 15.647 -24.704 1.00 90.44 169 GLU A CA 1
ATOM 1351 C C . GLU A 1 169 ? 18.395 15.898 -24.819 1.00 90.44 169 GLU A C 1
ATOM 1353 O O . GLU A 1 169 ? 18.836 16.639 -25.698 1.00 90.44 169 GLU A O 1
ATOM 1358 N N . GLY A 1 170 ? 19.161 15.272 -23.930 1.00 92.12 170 GLY A N 1
ATOM 1359 C CA . GLY A 1 170 ? 20.598 15.092 -24.080 1.00 92.12 170 GLY A CA 1
ATOM 1360 C C . GLY A 1 170 ? 20.881 13.629 -24.383 1.00 92.12 170 GLY A C 1
ATOM 1361 O O . GLY A 1 170 ? 20.410 12.758 -23.651 1.00 92.12 170 GLY A O 1
ATOM 1362 N N . SER A 1 171 ? 21.635 13.370 -25.443 1.00 93.56 171 SER A N 1
ATOM 1363 C CA . SER A 1 171 ? 21.966 12.016 -25.878 1.00 93.56 171 SER A CA 1
ATOM 1364 C C . SER A 1 171 ? 23.453 11.918 -26.146 1.00 93.56 171 SER A C 1
ATOM 1366 O O . SER A 1 171 ? 24.017 12.805 -26.785 1.00 93.56 171 SER A O 1
ATOM 1368 N N . ASP A 1 172 ? 24.069 10.860 -25.633 1.00 94.50 172 ASP A N 1
ATOM 1369 C CA . ASP A 1 172 ? 25.502 10.613 -25.763 1.00 94.50 172 ASP A CA 1
ATOM 1370 C C . ASP A 1 172 ? 25.779 9.113 -25.860 1.00 94.50 172 ASP A C 1
ATOM 1372 O O . ASP A 1 172 ? 25.001 8.288 -25.369 1.00 94.50 172 ASP A O 1
ATOM 1376 N N . ASN A 1 173 ? 26.884 8.750 -26.495 1.00 93.69 173 ASN A N 1
ATOM 1377 C CA . ASN A 1 173 ? 27.292 7.359 -26.596 1.00 93.69 173 ASN A CA 1
ATOM 1378 C C . ASN A 1 173 ? 27.914 6.896 -25.275 1.00 93.69 173 ASN A C 1
ATOM 1380 O O . ASN A 1 173 ? 28.720 7.587 -24.657 1.00 93.69 173 ASN A O 1
ATOM 1384 N N . ILE A 1 174 ? 27.559 5.685 -24.856 1.00 90.56 174 ILE A N 1
ATOM 1385 C CA . ILE A 1 174 ? 28.288 4.940 -23.836 1.00 90.56 174 ILE A CA 1
ATOM 1386 C C . ILE A 1 174 ? 29.154 3.931 -24.579 1.00 90.56 174 ILE A C 1
ATOM 1388 O O . ILE A 1 174 ? 28.679 2.856 -24.955 1.00 90.56 174 ILE A O 1
ATOM 1392 N N . ASP A 1 175 ? 30.417 4.297 -24.763 1.00 91.44 175 ASP A N 1
ATOM 1393 C CA . ASP A 1 175 ? 31.439 3.452 -25.369 1.00 91.44 175 ASP A CA 1
ATOM 1394 C C . ASP A 1 175 ? 32.430 3.024 -24.284 1.00 91.44 175 ASP A C 1
ATOM 1396 O O . ASP A 1 175 ? 33.226 3.824 -23.790 1.00 91.44 175 ASP A O 1
ATOM 1400 N N . ILE A 1 176 ? 32.362 1.758 -23.874 1.00 91.12 176 ILE A N 1
ATOM 1401 C CA . ILE A 1 176 ? 33.228 1.204 -22.827 1.00 91.12 176 ILE A CA 1
ATOM 1402 C C . ILE A 1 176 ? 34.012 0.035 -23.410 1.00 91.12 176 ILE A C 1
ATOM 1404 O O . ILE A 1 176 ? 33.426 -0.932 -23.890 1.00 91.12 176 ILE A O 1
ATOM 1408 N N . ASN A 1 177 ? 35.340 0.083 -23.310 1.00 92.38 177 ASN A N 1
ATOM 1409 C CA . ASN A 1 177 ? 36.174 -1.094 -23.541 1.00 92.38 177 ASN A CA 1
ATOM 1410 C C . ASN A 1 177 ? 36.020 -2.028 -22.334 1.00 92.38 177 ASN A C 1
ATOM 1412 O O . ASN A 1 177 ? 36.450 -1.693 -21.231 1.00 92.38 177 ASN A O 1
ATOM 1416 N N . ALA A 1 178 ? 35.378 -3.173 -22.530 1.00 87.56 178 ALA A N 1
ATOM 1417 C CA . ALA A 1 178 ? 35.127 -4.163 -21.490 1.00 87.56 178 ALA A CA 1
ATOM 1418 C C . ALA A 1 178 ? 35.133 -5.552 -22.118 1.00 87.56 178 ALA A C 1
ATOM 1420 O O . ALA A 1 178 ? 34.592 -5.722 -23.204 1.00 87.56 178 ALA A O 1
ATOM 1421 N N . GLU A 1 179 ? 35.701 -6.550 -21.442 1.00 89.75 179 GLU A N 1
ATOM 1422 C CA . GLU A 1 179 ? 35.628 -7.938 -21.907 1.00 89.75 179 GLU A CA 1
ATOM 1423 C C . GLU A 1 179 ? 34.162 -8.389 -21.948 1.00 89.75 179 GLU A C 1
ATOM 1425 O O . GLU A 1 179 ? 33.484 -8.487 -20.922 1.00 89.75 179 GLU A O 1
ATOM 1430 N N . THR A 1 180 ? 33.654 -8.630 -23.154 1.00 85.56 180 THR A N 1
ATOM 1431 C CA . THR A 1 180 ? 32.277 -9.066 -23.379 1.00 85.56 180 THR A CA 1
ATOM 1432 C C . THR A 1 180 ? 32.231 -10.560 -23.676 1.00 85.56 180 THR A C 1
ATOM 1434 O O . THR A 1 180 ? 33.132 -11.123 -24.294 1.00 85.56 180 THR A O 1
ATOM 1437 N N . ILE A 1 181 ? 31.135 -11.217 -23.279 1.00 86.88 181 ILE A N 1
ATOM 1438 C CA . ILE A 1 181 ? 30.923 -12.660 -23.508 1.00 86.88 181 ILE A CA 1
ATOM 1439 C C . ILE A 1 181 ? 30.891 -13.000 -25.011 1.00 86.88 181 ILE A C 1
ATOM 1441 O O . ILE A 1 181 ? 31.213 -14.119 -25.398 1.00 86.88 181 ILE A O 1
ATOM 1445 N N . ASP A 1 182 ? 30.537 -12.039 -25.871 1.00 90.00 182 ASP A N 1
ATOM 1446 C CA . ASP A 1 182 ? 30.555 -12.199 -27.330 1.00 90.00 182 ASP A CA 1
ATOM 1447 C C . ASP A 1 182 ? 31.934 -11.943 -27.975 1.00 90.00 182 ASP A C 1
ATOM 1449 O O . ASP A 1 182 ? 32.054 -11.996 -29.198 1.00 90.00 182 ASP A O 1
ATOM 1453 N N . GLY A 1 183 ? 32.974 -11.680 -27.173 1.00 90.69 183 GLY A N 1
ATOM 1454 C CA . GLY A 1 183 ? 34.359 -11.519 -27.623 1.00 90.69 183 GLY A CA 1
ATOM 1455 C C . GLY A 1 183 ? 34.666 -10.200 -28.338 1.00 90.69 183 GLY A C 1
ATOM 1456 O O . GLY A 1 1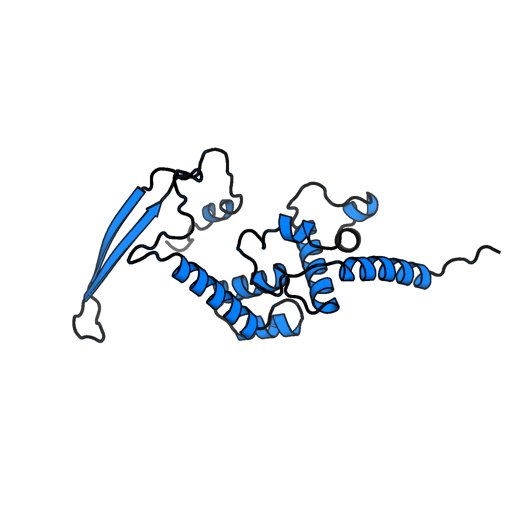83 ? 35.758 -10.049 -28.883 1.00 90.69 183 GLY A O 1
ATOM 1457 N N . LYS A 1 184 ? 33.730 -9.242 -28.361 1.00 89.00 184 LYS A N 1
ATOM 1458 C CA . LYS A 1 184 ? 33.923 -7.937 -29.019 1.00 89.00 184 LYS A CA 1
ATOM 1459 C C . LYS A 1 184 ? 34.766 -6.956 -28.216 1.00 89.00 184 LYS A C 1
ATOM 1461 O O . LYS A 1 184 ? 35.291 -6.011 -28.793 1.00 89.00 184 LYS A O 1
ATOM 1466 N N . ASN A 1 185 ? 34.911 -7.183 -26.913 1.00 90.38 185 ASN A N 1
ATOM 1467 C CA . ASN A 1 185 ? 35.698 -6.352 -25.998 1.00 90.38 185 ASN A CA 1
ATOM 1468 C C . ASN A 1 185 ? 35.241 -4.880 -25.910 1.00 90.38 185 ASN A C 1
ATOM 1470 O O . ASN A 1 185 ? 35.955 -4.040 -25.356 1.00 90.38 185 ASN A O 1
ATOM 1474 N N . THR A 1 186 ? 34.054 -4.560 -26.433 1.00 89.81 186 THR A N 1
ATOM 1475 C CA . THR A 1 186 ? 33.445 -3.233 -26.359 1.00 89.81 186 THR A CA 1
ATOM 1476 C C . THR A 1 186 ? 31.953 -3.342 -26.051 1.00 89.81 186 THR A C 1
ATOM 1478 O O . THR A 1 186 ? 31.232 -4.181 -26.594 1.00 89.81 186 THR A O 1
ATOM 1481 N N . PHE A 1 187 ? 31.476 -2.475 -25.163 1.00 88.38 187 PHE A N 1
ATOM 1482 C CA . PHE A 1 187 ? 30.066 -2.194 -24.941 1.00 88.38 187 PHE A CA 1
ATOM 1483 C C . PHE A 1 187 ? 29.734 -0.872 -25.632 1.00 88.38 187 PHE A C 1
ATOM 1485 O O . PHE A 1 187 ? 30.307 0.160 -25.286 1.00 88.38 187 PHE A O 1
ATOM 1492 N N . HIS A 1 188 ? 28.816 -0.929 -26.599 1.00 90.38 188 HIS A N 1
ATOM 1493 C CA . HIS A 1 188 ? 28.299 0.229 -27.324 1.00 90.38 188 HIS A CA 1
ATOM 1494 C C . HIS A 1 188 ? 26.813 0.396 -27.010 1.00 90.38 188 HIS A C 1
ATOM 1496 O O . HIS A 1 188 ? 26.000 -0.474 -27.335 1.00 90.38 188 HIS A O 1
ATOM 1502 N N . SER A 1 189 ? 26.455 1.510 -26.378 1.00 90.75 189 SER A N 1
ATOM 1503 C CA . SER A 1 189 ? 25.071 1.871 -26.063 1.00 90.75 189 SER A CA 1
ATOM 1504 C C . SER A 1 189 ? 24.853 3.375 -26.224 1.00 90.75 189 SER A C 1
ATOM 1506 O O . SER A 1 189 ? 25.802 4.140 -26.335 1.00 90.75 189 SER A O 1
ATOM 1508 N N . LEU A 1 190 ? 23.596 3.812 -26.224 1.00 91.25 190 LEU A N 1
ATOM 1509 C CA . LEU A 1 190 ? 23.219 5.224 -26.219 1.00 91.25 190 LEU A CA 1
ATOM 1510 C C . LEU A 1 190 ? 22.619 5.573 -24.853 1.00 91.25 190 LEU A C 1
ATOM 1512 O O . LEU A 1 190 ? 21.602 5.001 -24.454 1.00 91.25 190 LEU A O 1
ATOM 1516 N N . ALA A 1 191 ? 23.222 6.526 -24.147 1.00 90.31 191 ALA A N 1
ATOM 1517 C CA . ALA A 1 191 ? 22.586 7.194 -23.021 1.00 90.31 191 ALA A CA 1
ATOM 1518 C C . ALA A 1 191 ? 21.639 8.272 -23.546 1.00 90.31 191 ALA A C 1
ATOM 1520 O O . ALA A 1 191 ? 22.012 9.070 -24.404 1.00 90.31 191 ALA A O 1
ATOM 1521 N N . ARG A 1 192 ? 20.426 8.333 -22.996 1.00 89.19 192 ARG A N 1
ATOM 1522 C CA . ARG A 1 192 ? 19.477 9.418 -23.264 1.00 89.19 192 ARG A CA 1
ATOM 1523 C C . ARG A 1 192 ? 18.937 9.949 -21.949 1.00 89.19 192 ARG A C 1
ATOM 1525 O O . ARG A 1 192 ? 18.463 9.181 -21.115 1.00 89.19 192 ARG A O 1
ATOM 1532 N N . ALA A 1 193 ? 18.966 11.261 -21.792 1.00 89.06 193 ALA A N 1
ATOM 1533 C CA . ALA A 1 193 ? 18.368 11.976 -20.683 1.00 89.06 193 ALA A CA 1
ATOM 1534 C C . ALA A 1 193 ? 17.266 12.883 -21.235 1.00 89.06 193 ALA A C 1
ATOM 1536 O O . ALA A 1 193 ? 17.535 13.817 -21.989 1.00 89.06 193 ALA A O 1
ATOM 1537 N N . VAL A 1 194 ? 16.016 12.573 -20.891 1.00 87.88 194 VAL A N 1
ATOM 1538 C CA . VAL A 1 194 ? 14.828 13.261 -21.408 1.00 87.88 194 VAL A CA 1
ATOM 1539 C C . VAL A 1 194 ? 14.184 14.054 -20.280 1.00 87.88 194 VAL A C 1
ATOM 1541 O O . VAL A 1 194 ? 13.871 13.503 -19.226 1.00 87.88 194 VAL A O 1
ATOM 1544 N N . PHE A 1 195 ? 13.951 15.342 -20.511 1.00 87.31 195 PHE A N 1
ATOM 1545 C CA . PHE A 1 195 ? 13.404 16.260 -19.521 1.00 87.31 195 PHE A CA 1
ATOM 1546 C C . PHE A 1 195 ? 12.230 17.037 -20.102 1.00 87.31 195 PHE A C 1
ATOM 1548 O O . PHE A 1 195 ? 12.256 17.490 -21.244 1.00 87.31 195 PHE A O 1
ATOM 1555 N N . GLN A 1 196 ? 11.203 17.244 -19.288 1.00 89.38 196 GLN A N 1
ATOM 1556 C CA . GLN A 1 196 ? 10.096 18.131 -19.608 1.00 89.38 196 GLN A CA 1
ATOM 1557 C C . GLN A 1 196 ? 9.842 19.022 -18.398 1.00 89.38 196 GLN A C 1
ATOM 1559 O O . GLN A 1 196 ? 9.672 18.538 -17.277 1.00 89.38 196 GLN A O 1
ATOM 1564 N N . THR A 1 197 ? 9.846 20.337 -18.606 1.00 81.62 197 THR A N 1
ATOM 1565 C CA . THR A 1 197 ? 9.602 21.287 -17.520 1.00 81.62 197 THR A CA 1
ATOM 1566 C C . THR A 1 197 ? 8.162 21.168 -17.025 1.00 81.62 197 THR A C 1
ATOM 1568 O O . THR A 1 197 ? 7.210 21.160 -17.809 1.00 81.62 197 THR A O 1
ATOM 1571 N N . LYS A 1 198 ? 7.989 21.080 -15.701 1.00 68.50 198 LYS A N 1
ATOM 1572 C CA . LYS A 1 198 ? 6.663 21.162 -15.077 1.00 68.50 198 LYS A CA 1
ATOM 1573 C C . LYS A 1 198 ? 6.128 22.590 -15.229 1.00 68.50 198 LYS A C 1
ATOM 1575 O O . LYS A 1 198 ? 6.879 23.559 -15.135 1.00 68.50 198 LYS A O 1
ATOM 1580 N N . SER A 1 199 ? 4.823 22.729 -15.444 1.00 61.78 199 SER A N 1
ATOM 1581 C CA . SER A 1 199 ? 4.166 24.040 -15.423 1.00 61.78 199 SER A CA 1
ATOM 1582 C C . SER A 1 199 ? 4.337 24.690 -14.044 1.00 61.78 199 SER A C 1
ATOM 1584 O O . SER A 1 199 ? 4.103 24.039 -13.023 1.00 61.78 199 SER A O 1
ATOM 1586 N N . ALA A 1 200 ? 4.747 25.964 -14.010 1.00 49.38 200 ALA A N 1
ATOM 1587 C CA . ALA A 1 200 ? 4.840 26.749 -12.780 1.00 49.38 200 ALA A CA 1
ATOM 1588 C C . ALA A 1 200 ? 3.466 26.755 -12.083 1.00 49.38 200 ALA A C 1
ATOM 1590 O O . ALA A 1 200 ? 2.514 27.327 -12.607 1.00 49.38 200 ALA A O 1
ATOM 1591 N N . GLY A 1 201 ? 3.348 26.041 -10.958 1.00 49.38 201 GLY A N 1
ATOM 1592 C CA . GLY A 1 201 ? 2.096 25.897 -10.20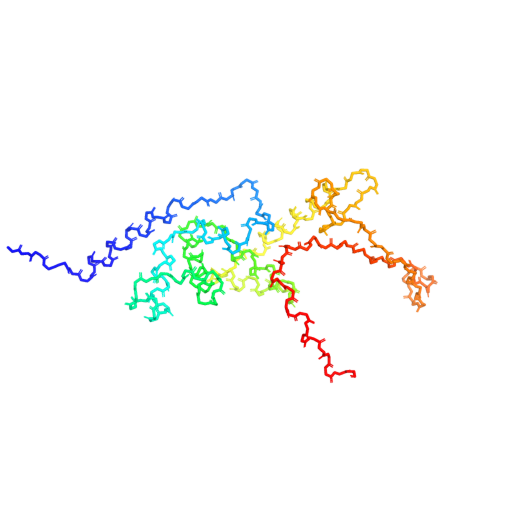3 1.00 49.38 201 GLY A CA 1
ATOM 1593 C C . GLY A 1 201 ? 1.777 24.480 -9.717 1.00 49.38 201 GLY A C 1
ATOM 1594 O O . GLY A 1 201 ? 0.954 24.335 -8.820 1.00 49.38 201 GLY A O 1
ATOM 1595 N N . VAL A 1 202 ? 2.436 23.435 -10.236 1.00 44.84 202 VAL A N 1
ATOM 1596 C CA . VAL A 1 202 ? 2.257 22.053 -9.746 1.00 44.84 202 VAL A CA 1
ATOM 1597 C C . VAL A 1 202 ? 3.483 21.631 -8.937 1.00 44.84 202 VAL A C 1
ATOM 1599 O O . VAL A 1 202 ? 4.428 21.041 -9.464 1.00 44.84 202 VAL A O 1
ATOM 1602 N N . TYR A 1 203 ? 3.482 21.970 -7.647 1.00 40.81 203 TYR A N 1
ATOM 1603 C CA . TYR A 1 203 ? 4.463 21.453 -6.694 1.00 40.81 203 TYR A CA 1
ATOM 1604 C C . TYR A 1 203 ? 4.158 19.984 -6.402 1.00 40.81 203 TYR A C 1
ATOM 1606 O O . TYR A 1 203 ? 3.156 19.646 -5.776 1.00 40.81 203 TYR A O 1
ATOM 1614 N N . ASP A 1 204 ? 5.044 19.109 -6.857 1.00 43.66 204 ASP A N 1
ATOM 1615 C CA . ASP A 1 204 ? 5.125 17.739 -6.374 1.00 43.66 204 ASP A CA 1
ATOM 1616 C C . ASP A 1 204 ? 6.063 17.744 -5.166 1.00 43.66 204 ASP A C 1
ATOM 1618 O O . ASP A 1 204 ? 7.277 17.879 -5.306 1.00 43.66 204 ASP A O 1
ATOM 1622 N N . TYR A 1 205 ? 5.488 17.670 -3.968 1.00 42.53 205 TYR A N 1
ATOM 1623 C CA . TYR A 1 205 ? 6.213 17.741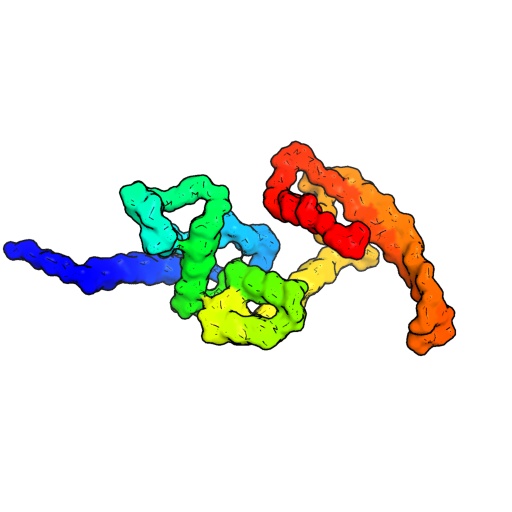 -2.694 1.00 42.53 205 TYR A CA 1
ATOM 1624 C C . TYR A 1 205 ? 7.110 16.511 -2.420 1.00 42.53 205 TYR A C 1
ATOM 1626 O O . TYR A 1 205 ? 7.615 16.352 -1.313 1.00 42.53 205 TYR A O 1
ATOM 1634 N N . GLY A 1 206 ? 7.320 15.625 -3.401 1.00 37.44 206 GLY A N 1
ATOM 1635 C CA . GLY A 1 206 ? 8.186 14.451 -3.277 1.00 37.44 206 GLY A CA 1
ATOM 1636 C C . GLY A 1 206 ? 9.689 14.709 -3.447 1.00 37.44 206 GLY A C 1
ATOM 1637 O O . GLY A 1 206 ? 10.481 13.827 -3.130 1.00 37.44 206 GLY A O 1
ATOM 1638 N N . SER A 1 207 ? 10.120 15.883 -3.929 1.00 36.84 207 SER A N 1
ATOM 1639 C CA . SER A 1 207 ? 11.525 16.103 -4.325 1.00 36.84 207 SER A CA 1
ATOM 1640 C C . SER A 1 207 ? 12.399 16.873 -3.327 1.00 36.84 207 SER A C 1
ATOM 1642 O O . SER A 1 207 ? 13.553 17.158 -3.644 1.00 36.84 207 SER A O 1
ATOM 1644 N N . GLU A 1 208 ? 11.918 17.217 -2.128 1.00 34.75 208 GLU A N 1
ATOM 1645 C CA . GLU A 1 208 ? 12.754 17.950 -1.155 1.00 34.75 208 GLU A CA 1
ATOM 1646 C C . GLU A 1 208 ? 13.913 17.111 -0.587 1.00 34.75 208 GLU A C 1
ATOM 1648 O O . GLU A 1 208 ? 14.889 17.673 -0.097 1.00 34.75 208 GLU A O 1
ATOM 1653 N N . ARG A 1 209 ? 13.890 15.779 -0.739 1.00 32.00 209 ARG A N 1
ATOM 1654 C CA . ARG A 1 209 ? 14.924 14.893 -0.178 1.00 32.00 209 ARG A CA 1
ATOM 1655 C C . ARG A 1 209 ? 16.180 14.699 -1.039 1.00 32.00 209 ARG A C 1
ATOM 1657 O O . ARG A 1 209 ? 17.137 14.104 -0.563 1.00 32.00 209 ARG A O 1
ATOM 1664 N N . ILE A 1 210 ? 16.224 15.213 -2.273 1.00 37.41 210 ILE A N 1
ATOM 1665 C CA . ILE A 1 210 ? 17.402 15.043 -3.154 1.00 37.41 210 ILE A CA 1
ATOM 1666 C C . ILE A 1 210 ? 18.531 16.042 -2.819 1.00 37.41 210 ILE A C 1
ATOM 1668 O O . ILE A 1 210 ? 19.659 15.882 -3.272 1.00 37.41 210 ILE A O 1
ATOM 1672 N N . LYS A 1 211 ? 18.292 17.043 -1.960 1.00 34.00 211 LYS A N 1
ATOM 1673 C CA . LYS A 1 211 ? 19.331 18.022 -1.592 1.00 34.00 211 LYS A CA 1
ATOM 1674 C C . LYS A 1 211 ? 20.323 17.557 -0.515 1.00 34.00 211 LYS A C 1
ATOM 1676 O O . LYS A 1 211 ? 21.310 18.256 -0.308 1.00 34.00 211 LYS A O 1
ATOM 1681 N N . GLU A 1 212 ? 20.118 16.403 0.125 1.00 34.78 212 GLU A N 1
ATOM 1682 C CA . GLU A 1 212 ? 20.983 15.934 1.227 1.00 34.78 212 GLU A CA 1
ATOM 1683 C C . GLU A 1 212 ? 21.872 14.724 0.904 1.00 34.78 212 GLU A C 1
ATOM 1685 O O . GLU A 1 212 ? 22.675 14.327 1.741 1.00 34.78 212 GLU A O 1
ATOM 1690 N N . LEU A 1 213 ? 21.845 14.188 -0.320 1.00 34.03 213 LEU A N 1
ATOM 1691 C CA . LEU A 1 213 ? 22.864 13.229 -0.765 1.00 34.03 213 LEU A CA 1
ATOM 1692 C C . LEU A 1 213 ? 24.075 13.980 -1.341 1.00 34.03 213 LEU A C 1
ATOM 1694 O O . LEU A 1 213 ? 24.351 13.931 -2.537 1.00 34.03 213 LEU A O 1
ATOM 1698 N N . ARG A 1 214 ? 24.792 14.712 -0.478 1.00 31.89 214 ARG A N 1
ATOM 1699 C CA . ARG A 1 214 ? 26.229 14.923 -0.686 1.00 31.89 214 ARG A CA 1
ATOM 1700 C C . ARG A 1 214 ? 26.936 13.727 -0.070 1.00 31.89 214 ARG A C 1
ATOM 1702 O O . ARG A 1 214 ? 26.901 13.543 1.143 1.00 31.89 214 ARG A O 1
ATOM 1709 N N . ASP A 1 215 ? 27.523 12.921 -0.938 1.00 35.50 215 ASP A N 1
ATOM 1710 C CA . ASP A 1 215 ? 28.401 11.814 -0.586 1.00 35.50 215 ASP A CA 1
ATOM 1711 C C . ASP A 1 215 ? 29.511 12.296 0.373 1.00 35.50 215 ASP A C 1
ATOM 1713 O O . ASP A 1 215 ? 30.191 13.271 0.048 1.00 35.50 215 ASP A O 1
ATOM 1717 N N . PRO A 1 216 ? 29.727 11.664 1.542 1.00 37.31 216 PRO A N 1
ATOM 1718 C CA . PRO A 1 216 ? 30.879 11.952 2.397 1.00 37.31 216 PRO A CA 1
ATOM 1719 C C . PRO A 1 216 ? 32.175 11.265 1.931 1.00 37.31 216 PRO A C 1
ATOM 1721 O O . PRO A 1 216 ? 33.178 11.354 2.636 1.00 37.31 216 PRO A O 1
ATOM 1724 N N . TRP A 1 217 ? 32.166 10.557 0.795 1.00 39.56 217 TRP A N 1
ATOM 1725 C CA . TRP A 1 217 ? 33.307 9.763 0.318 1.00 39.56 217 TRP A CA 1
ATOM 1726 C C . TRP A 1 217 ? 33.729 10.053 -1.130 1.00 39.56 217 TRP A C 1
ATOM 1728 O O . TRP A 1 217 ? 34.218 9.161 -1.823 1.00 39.56 217 TRP A O 1
ATOM 1738 N N . LEU A 1 218 ? 33.613 11.317 -1.550 1.00 37.59 218 LEU A N 1
ATOM 1739 C CA . LEU A 1 218 ? 34.410 11.905 -2.633 1.00 37.59 218 LEU A CA 1
ATOM 1740 C C . LEU A 1 218 ? 35.003 13.243 -2.185 1.00 37.59 218 LEU A C 1
ATOM 1742 O O . LEU A 1 218 ? 34.236 14.078 -1.656 1.00 37.59 218 LEU A O 1
#